Protein AF-A0A4R1HNK3-F1 (afdb_monomer_lite)

Sequence (245 aa):
MTAPAPESHGDPEAGTAPDVAGVVVGWRTWQIRDPDRALLRSPLQVSTEWHGGAPLAAACELRGHPAPDPDCTCGIYAARDPADVGGVGFGRVTLLGCVALWGTVVEGERGWRGGVGQPVVLFCGPALRPEIRAELTASYGVPVHVLPQPVALTVERPGIDRAAERVRSAAEEPGARLLDRAARAFVDAAGAPVREPVRAAPPARRRRRFTVGSAVLAVVGASVLLLPPVAAAPVVTTPQVVSPP

Secondary structure (DSSP, 8-state):
-PPPPP---PPP---------S-EEEEEEEEESSTTS--EE-SS-TT-EE-TTSPEEPB-TTT--BSS-TTSS-SEEEESSGGGG--S---SEEEEEEEEEEEEEEEETTEEEEEEEEEEEEEE-TTS-HHHHHHHHHHH-S-EEEPSS-HHHHHT-TT-HHHHHHHHHHHHSS-HHHHHHHHHHHHHHHHS-------PPPP------------------------PPPPPPPP-PPPPP----

Foldseek 3Di:
DDDDDDDDDDDPPPPPPDPPQAWAKAKEKWDDPPLVALWTDHLVRRPDIDWAPDKDFWADPPPGDQPPDPPDPTADWGFHALLVNDDRDPDPWMKMFMKIAGDDWDDDDGGIGHRIIATAEIETEPPRDPVSQVNNCVTRVHYYHYAPHGSVLLRPAPPLRVLRNQLSVQSSDPDNVSNVVSVVVSSVVSPDPRPDPPPPDPPPPPPPPDPDDDDDDDDDDDDDDDDDDDDDDDDDDDDDDDDDD

Organism: Pseudonocardia endophytica (NCBI:txid401976)

pLDDT: mean 76.63, std 21.75, range [30.55, 97.81]

Radius of gyration: 29.67 Å; chains: 1; bounding box: 72×68×105 Å

Structure (mmCIF, N/CA/C/O backbone):
data_AF-A0A4R1HNK3-F1
#
_entry.id   AF-A0A4R1HNK3-F1
#
loop_
_atom_site.group_PDB
_atom_site.id
_atom_site.type_symbol
_atom_site.label_atom_id
_atom_site.label_alt_id
_atom_site.label_comp_id
_atom_site.label_asym_id
_atom_site.label_entity_id
_atom_site.label_seq_id
_atom_site.pdbx_PDB_ins_code
_atom_site.Cartn_x
_atom_site.Cartn_y
_atom_site.Cartn_z
_atom_site.occupancy
_atom_site.B_iso_or_equiv
_atom_site.auth_seq_id
_atom_site.auth_comp_id
_atom_site.auth_asym_id
_atom_site.auth_atom_id
_atom_site.pdbx_PDB_model_num
ATOM 1 N N . MET A 1 1 ? 52.490 -13.458 -44.773 1.00 44.12 1 MET A N 1
ATOM 2 C CA . MET A 1 1 ? 51.934 -12.250 -44.128 1.00 44.12 1 MET A CA 1
ATOM 3 C C . MET A 1 1 ? 50.682 -12.686 -43.393 1.00 44.12 1 MET A C 1
ATOM 5 O O . MET A 1 1 ? 49.682 -12.964 -44.038 1.00 44.12 1 MET A O 1
ATOM 9 N N . THR A 1 2 ? 50.792 -12.881 -42.082 1.00 41.94 2 THR A N 1
ATOM 10 C CA . THR A 1 2 ? 49.726 -13.411 -41.218 1.00 41.94 2 THR A CA 1
ATOM 11 C C . THR A 1 2 ? 49.063 -12.232 -40.516 1.00 41.94 2 THR A C 1
ATOM 13 O O . THR A 1 2 ? 49.762 -11.445 -39.881 1.00 41.94 2 THR A O 1
ATOM 16 N N . ALA A 1 3 ? 47.750 -12.071 -40.671 1.00 40.78 3 ALA A N 1
ATOM 17 C CA . ALA A 1 3 ? 46.980 -11.059 -39.952 1.00 40.78 3 ALA A CA 1
ATOM 18 C C . ALA A 1 3 ? 46.813 -11.472 -38.475 1.00 40.78 3 ALA A C 1
ATOM 20 O O . ALA A 1 3 ? 46.551 -12.652 -38.226 1.00 40.78 3 ALA A O 1
ATOM 21 N N . PRO A 1 4 ? 46.953 -10.559 -37.496 1.00 44.25 4 PRO A N 1
ATOM 22 C CA . PRO A 1 4 ? 46.616 -10.859 -36.111 1.00 44.25 4 PRO A CA 1
ATOM 23 C C . PRO A 1 4 ? 45.093 -10.813 -35.899 1.00 44.25 4 PRO A C 1
ATOM 25 O O . PRO A 1 4 ? 44.390 -9.999 -36.501 1.00 44.25 4 PRO A O 1
ATOM 28 N N . ALA A 1 5 ? 44.595 -11.719 -35.057 1.00 45.12 5 ALA A N 1
ATOM 29 C CA . ALA A 1 5 ? 43.203 -11.783 -34.619 1.00 45.12 5 ALA A CA 1
ATOM 30 C C . ALA A 1 5 ? 42.852 -10.595 -33.696 1.00 45.12 5 ALA A C 1
ATOM 32 O O . ALA A 1 5 ? 43.739 -10.104 -32.995 1.00 45.12 5 ALA A O 1
ATOM 33 N N . PRO A 1 6 ? 41.587 -10.135 -33.660 1.00 45.41 6 PRO A N 1
ATOM 34 C CA . PRO A 1 6 ? 41.176 -9.072 -32.753 1.00 45.41 6 PRO A CA 1
ATOM 35 C C . PRO A 1 6 ? 41.098 -9.587 -31.311 1.00 45.41 6 PRO A C 1
ATOM 37 O O . PRO A 1 6 ? 40.422 -10.572 -31.015 1.00 45.41 6 PRO A O 1
ATOM 40 N N . GLU A 1 7 ? 41.796 -8.891 -30.420 1.00 40.94 7 GLU A N 1
ATOM 41 C CA . GLU A 1 7 ? 41.756 -9.088 -28.975 1.00 40.94 7 GLU A CA 1
ATOM 42 C C . GLU A 1 7 ? 40.379 -8.672 -28.439 1.00 40.94 7 GLU A C 1
ATOM 44 O O . GLU A 1 7 ? 40.001 -7.497 -28.464 1.00 40.94 7 GLU A O 1
ATOM 49 N N . SER A 1 8 ? 39.616 -9.655 -27.959 1.00 42.22 8 SER A N 1
ATOM 50 C CA . SER A 1 8 ? 38.361 -9.442 -27.245 1.00 42.22 8 SER A CA 1
ATOM 51 C C . SER A 1 8 ? 38.640 -8.698 -25.939 1.00 42.22 8 SER A C 1
ATOM 53 O O . SER A 1 8 ? 39.139 -9.283 -24.975 1.00 42.22 8 SER A O 1
ATOM 55 N N . HIS A 1 9 ? 38.322 -7.408 -25.914 1.00 42.19 9 HIS A N 1
ATOM 56 C CA . HIS A 1 9 ? 38.234 -6.640 -24.681 1.00 42.19 9 HIS A CA 1
ATOM 57 C C . HIS A 1 9 ? 37.029 -7.166 -23.900 1.00 42.19 9 HIS A C 1
ATOM 59 O O . HIS A 1 9 ? 35.897 -7.070 -24.367 1.00 42.19 9 HIS A O 1
ATOM 65 N N . GLY A 1 10 ? 37.296 -7.797 -22.757 1.00 36.44 10 GLY A N 1
ATOM 66 C CA . GLY A 1 10 ? 36.258 -8.229 -21.833 1.00 36.44 10 GLY A CA 1
ATOM 67 C C . GLY A 1 10 ? 35.510 -7.015 -21.300 1.00 36.44 10 GLY A C 1
ATOM 68 O O . GLY A 1 10 ? 36.125 -6.117 -20.723 1.00 36.44 10 GLY A O 1
ATOM 69 N N . ASP A 1 11 ? 34.196 -6.997 -21.502 1.00 43.22 11 ASP A N 1
ATOM 70 C CA . ASP A 1 11 ? 33.318 -6.092 -20.775 1.00 43.22 11 ASP A CA 1
ATOM 71 C C . ASP A 1 11 ? 33.442 -6.388 -19.269 1.00 43.22 11 ASP A C 1
ATOM 73 O O . ASP A 1 11 ? 33.413 -7.559 -18.870 1.00 43.22 11 ASP A O 1
ATOM 77 N N . PRO A 1 12 ? 33.607 -5.363 -18.413 1.00 44.50 12 PRO A N 1
ATOM 78 C CA . PRO A 1 12 ? 33.578 -5.555 -16.973 1.00 44.50 12 PRO A CA 1
ATOM 79 C C . PRO A 1 12 ? 32.194 -6.071 -16.581 1.00 44.50 12 PRO A C 1
ATOM 81 O O . PRO A 1 12 ? 31.190 -5.492 -16.994 1.00 44.50 12 PRO A O 1
ATOM 84 N N . GLU A 1 13 ? 32.161 -7.159 -15.803 1.00 43.34 13 GLU A N 1
ATOM 85 C CA . GLU A 1 13 ? 30.957 -7.771 -15.237 1.00 43.34 13 GLU A CA 1
ATOM 86 C C . GLU A 1 13 ? 29.977 -6.694 -14.761 1.00 43.34 13 GLU A C 1
ATOM 88 O O . GLU A 1 13 ? 30.120 -6.117 -13.679 1.00 43.34 13 GLU A O 1
ATOM 93 N N . ALA A 1 14 ? 28.957 -6.432 -15.581 1.00 43.72 14 ALA A N 1
ATOM 94 C CA . ALA A 1 14 ? 27.747 -5.782 -15.133 1.00 43.72 14 ALA A CA 1
ATOM 95 C C . ALA A 1 14 ? 27.204 -6.684 -14.031 1.00 43.72 14 ALA A C 1
ATOM 97 O O . ALA A 1 14 ? 26.748 -7.796 -14.311 1.00 43.72 14 ALA A O 1
ATOM 98 N N . GLY A 1 15 ? 27.353 -6.234 -12.782 1.00 36.44 15 GLY A N 1
ATOM 99 C CA . GLY A 1 15 ? 26.860 -6.923 -11.602 1.00 36.44 15 GLY A CA 1
ATOM 100 C C . GLY A 1 15 ? 25.418 -7.314 -11.862 1.00 36.44 15 GLY A C 1
ATOM 101 O O . GLY A 1 15 ? 24.525 -6.469 -11.844 1.00 36.44 15 GLY A O 1
ATOM 102 N N . THR A 1 16 ? 25.220 -8.585 -12.201 1.00 42.38 16 THR A N 1
ATOM 103 C CA . THR A 1 16 ? 23.910 -9.122 -12.523 1.00 42.38 16 THR A CA 1
ATOM 104 C C . THR A 1 16 ? 23.196 -9.189 -11.191 1.00 42.38 16 THR A C 1
ATOM 106 O O . THR A 1 16 ? 23.387 -10.122 -10.411 1.00 42.38 16 THR A O 1
ATOM 109 N N . ALA A 1 17 ? 22.453 -8.124 -10.887 1.00 47.38 17 ALA A N 1
ATOM 110 C CA . ALA A 1 17 ? 21.471 -8.142 -9.826 1.00 47.38 17 ALA A CA 1
ATOM 111 C C . ALA A 1 17 ? 20.617 -9.397 -10.058 1.00 47.38 17 ALA A C 1
ATOM 113 O O . ALA A 1 17 ? 20.196 -9.623 -11.195 1.00 47.38 17 ALA A O 1
ATOM 114 N N . PRO A 1 18 ? 20.446 -10.268 -9.052 1.00 42.72 18 PRO A N 1
ATOM 115 C CA . PRO A 1 18 ? 19.767 -11.531 -9.265 1.00 42.72 18 PRO A CA 1
ATOM 116 C C . PRO A 1 18 ? 18.363 -11.260 -9.807 1.00 42.72 18 PRO A C 1
ATOM 118 O O . PRO A 1 18 ? 17.568 -10.578 -9.160 1.00 42.72 18 PRO A O 1
ATOM 121 N N . ASP A 1 19 ? 18.080 -11.814 -10.987 1.00 48.03 19 ASP A N 1
ATOM 122 C CA . ASP A 1 19 ? 16.745 -11.907 -11.576 1.00 48.03 19 ASP A CA 1
ATOM 123 C C . ASP A 1 19 ? 15.914 -12.853 -10.697 1.00 48.03 19 ASP A C 1
ATOM 125 O O . ASP A 1 19 ? 15.692 -14.030 -10.992 1.00 48.03 19 ASP A O 1
ATOM 129 N N . VAL A 1 20 ? 15.485 -12.368 -9.533 1.00 45.72 20 VAL A N 1
ATOM 130 C CA . VAL A 1 20 ? 14.428 -13.032 -8.786 1.00 45.72 20 VAL A CA 1
ATOM 131 C C . VAL A 1 20 ? 13.139 -12.772 -9.551 1.00 45.72 20 VAL A C 1
ATOM 133 O O . VAL A 1 20 ? 12.514 -11.725 -9.421 1.00 45.72 20 VAL A O 1
ATOM 136 N N . ALA A 1 21 ? 12.719 -13.754 -10.352 1.00 54.72 21 ALA A N 1
ATOM 137 C CA . ALA A 1 21 ? 11.386 -13.830 -10.956 1.00 54.72 21 ALA A CA 1
ATOM 138 C C . ALA A 1 21 ? 10.289 -14.053 -9.884 1.00 54.72 21 ALA A C 1
ATOM 140 O O . ALA A 1 21 ? 9.398 -14.886 -10.037 1.00 54.72 21 ALA A O 1
ATOM 141 N N . GLY A 1 22 ? 10.401 -13.357 -8.753 1.00 72.19 22 GLY A N 1
ATOM 142 C CA . GLY A 1 22 ? 9.531 -13.431 -7.595 1.00 72.19 22 GLY A CA 1
ATOM 143 C C . GLY A 1 22 ? 8.829 -12.099 -7.384 1.00 72.19 22 GLY A C 1
ATOM 144 O O . GLY A 1 22 ? 9.393 -11.029 -7.599 1.00 72.19 22 GLY A O 1
ATOM 145 N N . VAL A 1 23 ? 7.572 -12.176 -6.963 1.00 90.56 23 VAL A N 1
ATOM 146 C CA . VAL A 1 23 ? 6.836 -11.006 -6.493 1.00 90.56 23 VAL A CA 1
ATOM 147 C C . VAL A 1 23 ? 7.520 -10.478 -5.233 1.00 90.56 23 VAL A C 1
ATOM 149 O O . VAL A 1 23 ? 7.755 -11.235 -4.295 1.00 90.56 23 VAL A O 1
ATOM 152 N N . VAL A 1 24 ? 7.805 -9.178 -5.196 1.00 95.38 24 VAL A N 1
ATOM 153 C CA . VAL A 1 24 ? 8.293 -8.487 -3.997 1.00 95.38 24 VAL A CA 1
ATOM 154 C C . VAL A 1 24 ? 7.145 -7.700 -3.388 1.00 95.38 24 VAL A C 1
ATOM 156 O O . VAL A 1 24 ? 6.479 -6.941 -4.090 1.00 95.38 24 VAL A O 1
ATOM 159 N N . VAL A 1 25 ? 6.910 -7.844 -2.085 1.00 96.75 25 VAL A N 1
ATOM 160 C CA . VAL A 1 25 ? 5.847 -7.104 -1.396 1.00 96.75 25 VAL A CA 1
ATOM 161 C C . VAL A 1 25 ? 6.435 -6.032 -0.489 1.00 96.75 25 VAL A C 1
ATOM 163 O O . VAL A 1 25 ? 7.301 -6.295 0.348 1.00 96.75 25 VAL A O 1
ATOM 166 N N . GLY A 1 26 ? 5.901 -4.818 -0.615 1.00 96.81 26 GLY A N 1
ATOM 167 C CA . GLY A 1 26 ? 6.235 -3.698 0.260 1.00 96.81 26 GLY A CA 1
ATOM 168 C C . GLY A 1 26 ? 5.026 -2.832 0.599 1.00 96.81 26 GLY A C 1
ATOM 169 O O . GLY A 1 26 ? 3.922 -3.026 0.090 1.00 96.81 26 GLY A O 1
ATOM 170 N N . TRP A 1 27 ? 5.243 -1.861 1.476 1.00 97.44 27 TRP A N 1
ATOM 171 C CA . TRP A 1 27 ? 4.252 -0.906 1.954 1.00 97.44 27 TRP A CA 1
ATOM 172 C C . TRP A 1 27 ? 4.118 0.295 1.029 1.00 97.44 27 TRP A C 1
ATOM 174 O O . TRP A 1 27 ? 5.095 0.825 0.513 1.00 97.44 27 TRP A O 1
ATOM 184 N N . ARG A 1 28 ? 2.896 0.775 0.836 1.00 95.19 28 ARG A N 1
ATOM 185 C CA . ARG A 1 28 ? 2.610 1.938 -0.000 1.00 95.19 28 ARG A CA 1
ATOM 186 C C . ARG A 1 28 ? 1.433 2.719 0.560 1.00 95.19 28 ARG A C 1
ATOM 188 O O . ARG A 1 28 ? 0.570 2.172 1.245 1.00 95.19 28 ARG A O 1
ATOM 195 N N . THR A 1 29 ? 1.393 4.005 0.235 1.00 93.81 29 THR A N 1
ATOM 196 C CA . THR A 1 29 ? 0.217 4.845 0.439 1.00 93.81 29 THR A CA 1
ATOM 197 C C . THR A 1 29 ? -0.435 5.237 -0.882 1.00 93.81 29 THR A C 1
ATOM 199 O O . THR A 1 29 ? 0.216 5.378 -1.920 1.00 93.81 29 THR A O 1
ATOM 202 N N . TRP A 1 30 ? -1.749 5.435 -0.824 1.00 93.38 30 TRP A N 1
ATOM 203 C CA . TRP A 1 30 ? -2.567 5.955 -1.917 1.00 93.38 30 TRP A CA 1
ATOM 204 C C . TRP A 1 30 ? -3.461 7.081 -1.408 1.00 93.38 30 TRP A C 1
ATOM 206 O O . TRP A 1 30 ? -3.790 7.146 -0.222 1.00 93.38 30 TRP A O 1
ATOM 216 N N . GLN A 1 31 ? -3.888 7.955 -2.312 1.00 89.31 31 GLN A N 1
ATOM 217 C CA . GLN A 1 31 ? -4.889 8.982 -2.031 1.00 89.31 31 GLN A CA 1
ATOM 218 C C . GLN A 1 31 ? -6.200 8.678 -2.752 1.00 89.31 31 GLN A C 1
ATOM 220 O O . GLN A 1 31 ? -6.188 8.191 -3.882 1.00 89.31 31 GLN A O 1
ATOM 225 N N . ILE A 1 32 ? -7.312 9.071 -2.130 1.00 85.56 32 ILE A N 1
ATOM 226 C CA . ILE A 1 32 ? -8.606 9.250 -2.793 1.00 85.56 32 ILE A CA 1
ATOM 227 C C . ILE A 1 32 ? -8.896 10.751 -2.804 1.00 85.56 32 ILE A C 1
ATOM 229 O O . ILE A 1 32 ? -9.025 11.379 -1.751 1.00 85.56 32 ILE A O 1
ATOM 233 N N . ARG A 1 33 ? -8.930 11.349 -4.000 1.00 74.62 33 ARG A N 1
ATOM 234 C CA . ARG A 1 33 ? -9.193 12.791 -4.168 1.00 74.62 33 ARG A CA 1
ATOM 235 C C . ARG A 1 33 ? -10.673 13.109 -4.296 1.00 74.62 33 ARG A C 1
ATOM 237 O O . ARG A 1 33 ? -11.116 14.109 -3.742 1.00 74.62 33 ARG A O 1
ATOM 244 N N . ASP A 1 34 ? -11.401 12.264 -5.017 1.00 77.19 34 ASP A N 1
ATOM 245 C CA . ASP A 1 34 ? -12.851 12.335 -5.120 1.00 77.19 34 ASP A CA 1
ATOM 246 C C . ASP A 1 34 ? -13.445 11.426 -4.034 1.00 77.19 34 ASP A C 1
ATOM 248 O O . ASP A 1 34 ? -13.366 10.206 -4.165 1.00 77.19 34 ASP A O 1
ATOM 252 N N . PRO A 1 35 ? -13.981 11.980 -2.932 1.00 65.31 35 PRO A N 1
ATOM 253 C CA . PRO A 1 35 ? -14.513 11.180 -1.834 1.00 65.31 35 PRO A CA 1
ATOM 254 C C . PRO A 1 35 ? -15.758 10.372 -2.225 1.00 65.31 35 PRO A C 1
ATOM 256 O O . PRO A 1 35 ? -16.191 9.537 -1.430 1.00 65.31 35 PRO A O 1
ATOM 259 N N . ASP A 1 36 ? -16.335 10.615 -3.405 1.00 72.44 36 ASP A N 1
ATOM 260 C CA . ASP A 1 36 ? -17.477 9.887 -3.956 1.00 72.44 36 ASP A CA 1
ATOM 261 C C . ASP A 1 36 ? -17.059 8.785 -4.944 1.00 72.44 36 ASP A C 1
ATOM 263 O O . ASP A 1 36 ? -17.924 8.103 -5.489 1.00 72.44 36 ASP A O 1
ATOM 267 N N . ARG A 1 37 ? -15.750 8.576 -5.165 1.00 80.69 37 ARG A N 1
ATOM 268 C CA . ARG A 1 37 ? -15.227 7.503 -6.025 1.00 80.69 37 ARG A CA 1
ATOM 269 C C . ARG A 1 37 ? -14.143 6.696 -5.329 1.00 80.69 37 ARG A C 1
ATOM 271 O O . ARG A 1 37 ? -13.145 7.242 -4.856 1.00 80.69 37 ARG A O 1
ATOM 278 N N . ALA A 1 38 ? -14.267 5.375 -5.364 1.00 86.38 38 ALA A N 1
ATOM 279 C CA . ALA A 1 38 ? -13.246 4.461 -4.862 1.00 86.38 38 ALA A CA 1
ATOM 280 C C . ALA A 1 38 ? -12.075 4.298 -5.851 1.00 86.38 38 ALA A C 1
ATOM 282 O O . ALA A 1 38 ? -11.811 3.201 -6.333 1.00 86.38 38 ALA A O 1
ATOM 283 N N . LEU A 1 39 ? -11.363 5.389 -6.161 1.00 90.62 39 LEU A N 1
ATOM 284 C CA . LEU A 1 39 ? -10.228 5.378 -7.087 1.00 90.62 39 LEU A CA 1
ATOM 285 C C . LEU A 1 39 ? -8.927 5.789 -6.392 1.00 90.62 39 LEU A C 1
ATOM 287 O O . LEU A 1 39 ? -8.754 6.938 -5.977 1.00 90.62 39 L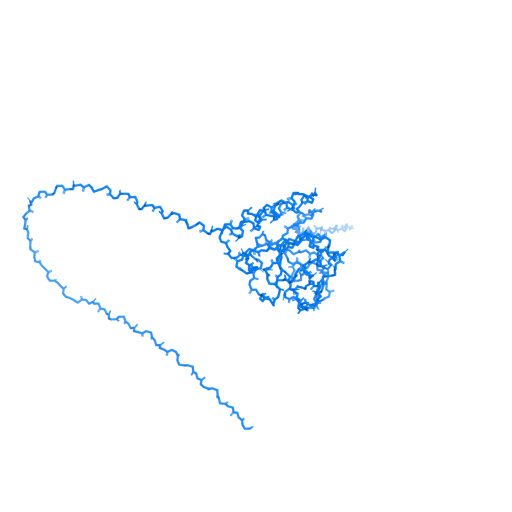EU A O 1
ATOM 291 N N . LEU A 1 40 ? -7.998 4.841 -6.310 1.00 91.94 40 LEU A N 1
ATOM 292 C CA . LEU A 1 40 ? -6.665 5.033 -5.762 1.00 91.94 40 LEU A CA 1
ATOM 293 C C . LEU A 1 40 ? -5.784 5.824 -6.734 1.00 91.94 40 LEU A C 1
ATOM 295 O O . LEU A 1 40 ? -5.698 5.527 -7.928 1.00 91.94 40 LEU A O 1
ATOM 299 N N . ARG A 1 41 ? -5.071 6.812 -6.194 1.00 89.19 41 ARG A N 1
ATOM 300 C CA . ARG A 1 41 ? -4.065 7.599 -6.914 1.00 89.19 41 ARG A CA 1
ATOM 301 C C . ARG A 1 41 ? -2.732 7.588 -6.191 1.00 89.19 41 ARG A C 1
ATOM 303 O O . ARG A 1 41 ? -2.678 7.517 -4.959 1.00 89.19 41 ARG A O 1
ATOM 310 N N . SER A 1 42 ? -1.658 7.710 -6.963 1.00 84.81 42 SER A N 1
ATOM 311 C CA . SER A 1 42 ? -0.320 7.913 -6.413 1.00 84.81 42 SER A CA 1
ATOM 312 C C . SER A 1 42 ? -0.244 9.270 -5.685 1.00 84.81 42 SER A C 1
ATOM 314 O O . SER A 1 42 ? -0.633 10.286 -6.262 1.00 84.81 42 SER A O 1
ATOM 316 N N . PRO A 1 43 ? 0.282 9.333 -4.445 1.00 76.94 43 PRO A N 1
ATOM 317 C CA . PRO A 1 43 ? 0.386 10.595 -3.702 1.00 76.94 43 PRO A CA 1
ATOM 318 C C . PRO A 1 43 ? 1.278 11.644 -4.381 1.00 76.94 43 PRO A C 1
ATOM 320 O O . PRO A 1 43 ? 0.985 12.836 -4.322 1.00 76.94 43 PRO A O 1
ATOM 323 N N . LEU A 1 44 ? 2.354 11.190 -5.037 1.00 72.12 44 LEU A N 1
ATOM 324 C CA . LEU A 1 44 ? 3.371 12.040 -5.670 1.00 72.12 44 LEU A CA 1
ATOM 325 C C . LEU A 1 44 ? 3.209 12.172 -7.192 1.00 72.12 44 LEU A C 1
ATOM 327 O O . LEU A 1 44 ? 3.637 13.166 -7.766 1.00 72.12 44 LEU A O 1
ATOM 331 N N . GLN A 1 45 ? 2.574 11.194 -7.841 1.00 67.06 45 GLN A N 1
ATOM 332 C CA . GLN A 1 45 ? 2.282 11.197 -9.280 1.00 67.06 45 GLN A CA 1
ATOM 333 C C . GLN A 1 45 ? 0.772 11.347 -9.466 1.00 67.06 45 GLN A C 1
ATOM 335 O O . GLN A 1 45 ? 0.044 10.378 -9.656 1.00 67.06 45 GLN A O 1
ATOM 340 N N . VAL A 1 46 ? 0.277 12.571 -9.296 1.00 60.94 46 VAL A N 1
ATOM 341 C CA . VAL A 1 46 ? -1.163 12.854 -9.143 1.00 60.94 46 VAL A CA 1
ATOM 342 C C . VAL A 1 46 ? -2.016 12.471 -10.366 1.00 60.94 46 VAL A C 1
ATOM 344 O O . VAL A 1 46 ? -3.228 12.285 -10.227 1.00 60.94 46 VAL A O 1
ATOM 347 N N . SER A 1 47 ? -1.386 12.327 -11.535 1.00 64.75 47 SER A N 1
ATOM 348 C CA . SER A 1 47 ? -1.948 11.836 -12.801 1.00 64.75 47 SER A CA 1
ATOM 349 C C . SER A 1 47 ? -2.127 10.319 -12.851 1.00 64.75 47 SER A C 1
ATOM 351 O O . SER A 1 47 ? -2.937 9.838 -13.638 1.00 64.75 47 SER A O 1
ATOM 353 N N . THR A 1 48 ? -1.412 9.553 -12.023 1.00 82.19 48 THR A N 1
ATOM 354 C CA . THR A 1 48 ? -1.440 8.089 -12.078 1.00 82.19 48 THR A CA 1
ATOM 355 C C . THR A 1 48 ? -2.615 7.525 -11.282 1.00 82.19 48 THR A C 1
ATOM 357 O O . THR A 1 48 ? -2.616 7.508 -10.043 1.00 82.19 48 THR A O 1
ATOM 360 N N . GLU A 1 49 ? -3.609 7.033 -12.014 1.00 89.25 49 GLU A N 1
ATOM 361 C CA . GLU A 1 49 ? -4.773 6.318 -11.496 1.00 89.25 49 GLU A CA 1
ATOM 362 C C . GLU A 1 49 ? -4.514 4.812 -11.467 1.00 89.25 49 GLU A C 1
ATOM 364 O O . GLU A 1 49 ? -3.965 4.235 -12.402 1.00 89.25 49 GLU A O 1
ATOM 369 N N . TRP A 1 50 ? -4.923 4.166 -10.380 1.00 92.38 50 TRP A N 1
ATOM 370 C CA . TRP A 1 50 ? -4.887 2.716 -10.255 1.00 92.38 50 TRP A CA 1
ATOM 371 C C . TRP A 1 50 ? -6.300 2.202 -10.470 1.00 92.38 50 TRP A C 1
ATOM 373 O O . TRP A 1 50 ? -7.131 2.347 -9.579 1.00 92.38 50 TRP A O 1
ATOM 383 N N . HIS A 1 51 ? -6.605 1.616 -11.620 1.00 89.38 51 HIS A N 1
ATOM 384 C CA . HIS A 1 51 ? -7.927 1.032 -11.835 1.00 89.38 51 HIS A CA 1
ATOM 385 C C . HIS A 1 51 ? -8.076 -0.293 -11.077 1.00 89.38 51 HIS A C 1
ATOM 387 O O . HIS A 1 51 ? -7.121 -1.054 -10.925 1.00 89.38 51 HIS A O 1
ATOM 393 N N . GLY A 1 52 ? -9.281 -0.554 -10.573 1.00 87.38 52 GLY A N 1
ATOM 394 C CA . GLY A 1 52 ? -9.605 -1.814 -9.913 1.00 87.38 52 GLY A CA 1
ATOM 395 C C . GLY A 1 52 ? -9.514 -3.010 -10.868 1.00 87.38 52 GLY A C 1
ATOM 396 O O . GLY A 1 52 ? -9.785 -2.881 -12.060 1.00 87.38 52 GLY A O 1
ATOM 397 N N . GLY A 1 53 ? -9.126 -4.174 -10.344 1.00 78.19 53 GLY A N 1
ATOM 398 C CA . GLY A 1 53 ? -9.109 -5.438 -11.089 1.00 78.19 53 GLY A CA 1
ATOM 399 C C . GLY A 1 53 ? -7.939 -5.637 -12.059 1.00 78.19 53 GLY A C 1
ATOM 400 O O . GLY A 1 53 ? -7.868 -6.693 -12.684 1.00 78.19 53 GLY A O 1
ATOM 401 N N . ALA A 1 54 ? -7.011 -4.681 -12.172 1.00 86.19 54 ALA A N 1
ATOM 402 C CA . ALA A 1 54 ? -5.829 -4.808 -13.022 1.00 86.19 54 ALA A CA 1
ATOM 403 C C . ALA A 1 54 ? -4.547 -4.336 -12.309 1.00 86.19 54 ALA A C 1
ATOM 405 O O . ALA A 1 54 ? -4.584 -3.359 -11.555 1.00 86.19 54 ALA A O 1
ATOM 406 N N . PRO A 1 55 ? -3.398 -4.987 -12.562 1.00 93.81 55 PRO A N 1
ATOM 407 C CA . PRO A 1 55 ? -2.099 -4.443 -12.195 1.00 93.81 55 PRO A CA 1
ATOM 408 C C . PRO A 1 55 ? -1.826 -3.109 -12.891 1.00 93.81 55 PRO A C 1
ATOM 410 O O . PRO A 1 55 ? -2.160 -2.927 -14.062 1.00 93.81 55 PRO A O 1
ATOM 413 N N . LEU A 1 56 ? -1.144 -2.201 -12.198 1.00 94.94 56 LEU A N 1
ATOM 414 C CA . LEU A 1 56 ? -0.608 -0.987 -12.799 1.00 94.94 56 LEU A CA 1
ATOM 415 C C . LEU A 1 56 ? 0.786 -1.271 -13.366 1.00 94.94 56 LEU A C 1
ATOM 417 O O . LEU A 1 56 ? 1.672 -1.693 -12.626 1.00 94.94 56 LEU A O 1
ATOM 421 N N . ALA A 1 57 ? 1.000 -0.971 -14.647 1.00 93.94 57 ALA A N 1
ATOM 422 C CA . ALA A 1 57 ? 2.338 -0.871 -15.223 1.00 93.94 57 ALA A CA 1
ATOM 423 C C . ALA A 1 57 ? 2.897 0.543 -15.000 1.00 93.94 57 ALA A C 1
ATOM 425 O O . ALA A 1 57 ? 2.217 1.540 -15.249 1.00 93.94 57 ALA A O 1
ATOM 426 N N . ALA A 1 58 ? 4.134 0.633 -14.525 1.00 92.50 58 ALA A N 1
ATOM 427 C CA . ALA A 1 58 ? 4.834 1.893 -14.364 1.00 92.50 58 ALA A CA 1
ATOM 428 C C . ALA A 1 58 ? 5.172 2.497 -15.733 1.00 92.50 58 ALA A C 1
ATOM 430 O O . ALA A 1 58 ? 5.580 1.797 -16.658 1.00 92.50 58 ALA A O 1
ATOM 431 N N . ALA A 1 59 ? 5.078 3.820 -15.832 1.00 89.00 59 ALA A N 1
ATOM 432 C CA . ALA A 1 59 ? 5.533 4.574 -16.991 1.00 89.00 59 ALA A CA 1
ATOM 433 C C . ALA A 1 59 ? 6.371 5.770 -16.530 1.00 89.00 59 ALA A C 1
ATOM 435 O O . ALA A 1 59 ? 6.076 6.398 -15.509 1.00 89.00 59 ALA A O 1
ATOM 436 N N . CYS A 1 60 ? 7.428 6.097 -17.274 1.00 89.56 60 CYS A N 1
ATOM 437 C CA . CYS A 1 60 ? 8.166 7.332 -17.047 1.00 89.56 60 CYS A CA 1
ATOM 438 C C . CYS A 1 60 ? 7.460 8.498 -17.749 1.00 89.56 60 CYS A C 1
ATOM 440 O O . CYS A 1 60 ? 7.647 8.710 -18.946 1.00 89.56 60 CYS A O 1
ATOM 442 N N . GLU A 1 61 ? 6.687 9.287 -17.001 1.00 82.69 61 GLU A N 1
ATOM 443 C CA . GLU A 1 61 ? 5.982 10.461 -17.544 1.00 82.69 61 GLU A CA 1
ATOM 444 C C . GLU A 1 61 ? 6.939 11.564 -18.038 1.00 82.69 61 GLU A C 1
ATOM 446 O O . GLU A 1 61 ? 6.583 12.345 -18.914 1.00 82.69 61 GLU A O 1
ATOM 451 N N . LEU A 1 62 ? 8.163 11.629 -17.499 1.00 84.00 62 LEU A N 1
ATOM 452 C CA . LEU A 1 62 ? 9.115 12.705 -17.805 1.00 84.00 62 LEU A CA 1
ATOM 453 C C . LEU A 1 62 ? 9.927 12.467 -19.081 1.00 84.00 62 LEU A C 1
ATOM 455 O O . LEU A 1 62 ? 10.309 13.423 -19.750 1.00 84.00 62 LEU A O 1
ATOM 459 N N . ARG A 1 63 ? 10.269 11.209 -19.373 1.00 84.38 63 ARG A N 1
ATOM 460 C CA . ARG A 1 63 ? 11.246 10.855 -20.417 1.00 84.38 63 ARG A CA 1
ATOM 461 C C . ARG A 1 63 ? 10.780 9.736 -21.356 1.00 84.38 63 ARG A C 1
ATOM 463 O O . ARG A 1 63 ? 11.467 9.470 -22.333 1.00 84.38 63 ARG A O 1
ATOM 470 N N . GLY A 1 64 ? 9.653 9.072 -21.078 1.00 84.88 64 GLY A N 1
ATOM 471 C CA . GLY A 1 64 ? 9.052 8.074 -21.975 1.00 84.88 64 GLY A CA 1
ATOM 472 C C . GLY A 1 64 ? 9.813 6.750 -22.125 1.00 84.88 64 GLY A C 1
ATOM 473 O O . GLY A 1 64 ? 9.455 5.945 -22.979 1.00 84.88 64 GLY A O 1
ATOM 474 N N . HIS A 1 65 ? 10.849 6.507 -21.322 1.00 88.12 65 HIS A N 1
ATOM 475 C CA . HIS A 1 65 ? 11.560 5.228 -21.298 1.00 88.12 65 HIS A CA 1
ATOM 476 C C . HIS A 1 65 ? 10.810 4.176 -20.455 1.00 88.12 65 HIS A C 1
ATOM 478 O O . HIS A 1 65 ? 9.938 4.539 -19.651 1.00 88.12 65 HIS A O 1
ATOM 484 N N . PRO A 1 66 ? 11.155 2.879 -20.595 1.00 89.19 66 PRO A N 1
ATOM 485 C CA . PRO A 1 66 ? 10.663 1.832 -19.705 1.00 89.19 66 PRO A CA 1
ATOM 486 C C . PRO A 1 66 ? 10.913 2.176 -18.231 1.00 89.19 66 PRO A C 1
ATOM 488 O O . PRO A 1 66 ? 11.910 2.817 -17.894 1.00 89.19 66 PRO A O 1
ATOM 491 N N . ALA A 1 67 ? 9.990 1.779 -17.355 1.00 92.06 67 ALA A N 1
ATOM 492 C CA . ALA A 1 67 ? 10.079 2.019 -15.920 1.00 92.06 67 ALA A CA 1
ATOM 493 C C . ALA A 1 67 ? 10.028 0.690 -15.142 1.00 92.06 67 ALA A C 1
ATOM 495 O O . ALA A 1 67 ? 9.233 -0.181 -15.498 1.00 92.06 67 ALA A O 1
ATOM 496 N N . PRO A 1 68 ? 10.797 0.551 -14.047 1.00 93.31 68 PRO A N 1
ATOM 497 C CA . PRO A 1 68 ? 11.820 1.472 -13.567 1.00 93.31 68 PRO A CA 1
ATOM 498 C C . PRO A 1 68 ? 13.066 1.452 -14.461 1.00 93.31 68 PRO 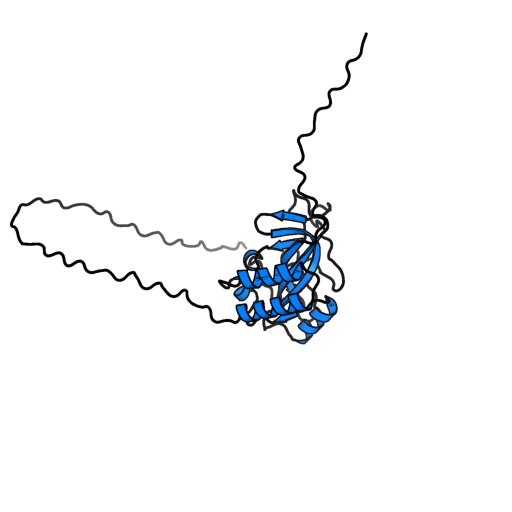A C 1
ATOM 500 O O . PRO A 1 68 ? 13.461 0.415 -14.982 1.00 93.31 68 PRO A O 1
ATOM 503 N N . ASP A 1 69 ? 13.703 2.610 -14.566 1.00 90.12 69 ASP A N 1
ATOM 504 C CA . ASP A 1 69 ? 15.058 2.754 -15.091 1.00 90.12 69 ASP A CA 1
ATOM 505 C C . ASP A 1 69 ? 15.995 3.037 -13.898 1.00 90.12 69 ASP A C 1
ATOM 507 O O . ASP A 1 69 ? 15.631 3.870 -13.052 1.00 90.12 69 ASP A O 1
ATOM 511 N N . PRO A 1 70 ? 17.148 2.347 -13.769 1.00 86.75 70 PRO A N 1
ATOM 512 C CA . PRO A 1 70 ? 18.079 2.544 -12.657 1.00 86.75 70 PRO A CA 1
ATOM 513 C C . PRO A 1 70 ? 18.543 3.998 -12.480 1.00 86.75 70 PRO A C 1
ATOM 515 O O . PRO A 1 70 ? 18.640 4.453 -11.337 1.00 86.75 70 PRO A O 1
ATOM 518 N N . ASP A 1 71 ? 18.718 4.736 -13.581 1.00 89.31 71 ASP A N 1
ATOM 519 C CA . ASP A 1 71 ? 19.231 6.113 -13.632 1.00 89.31 71 ASP A CA 1
ATOM 520 C C . ASP A 1 71 ? 18.116 7.177 -13.601 1.00 89.31 71 ASP A C 1
ATOM 522 O O . ASP A 1 71 ? 18.354 8.385 -13.721 1.00 89.31 71 ASP A O 1
ATOM 526 N N . CYS A 1 72 ? 16.865 6.750 -13.431 1.00 90.31 72 CYS A N 1
ATOM 527 C CA . CYS A 1 72 ? 15.700 7.616 -13.287 1.00 90.31 72 CYS A CA 1
ATOM 528 C C . CYS A 1 72 ? 15.019 7.378 -11.939 1.00 90.31 72 CYS A C 1
ATOM 530 O O . CYS A 1 72 ? 15.270 6.379 -11.283 1.00 90.31 72 CYS A O 1
ATOM 532 N N . THR A 1 73 ? 14.106 8.256 -11.518 1.00 90.31 73 THR A N 1
ATOM 533 C CA . THR A 1 73 ? 13.256 8.079 -10.322 1.00 90.31 73 THR A CA 1
ATOM 534 C C . THR A 1 73 ? 11.871 7.508 -10.645 1.00 90.31 73 THR A C 1
ATOM 536 O O . THR A 1 73 ? 10.987 7.488 -9.796 1.00 90.31 73 THR A O 1
ATOM 539 N N . CYS A 1 74 ? 11.648 7.047 -11.877 1.00 91.00 74 CYS A N 1
ATOM 540 C CA . CYS A 1 74 ? 10.389 6.416 -12.270 1.00 91.00 74 CYS A CA 1
ATOM 541 C C . CYS A 1 74 ? 10.215 5.018 -11.642 1.00 91.00 74 CYS A C 1
ATOM 543 O O . CYS A 1 74 ? 11.174 4.404 -11.171 1.00 91.00 74 CYS A O 1
ATOM 545 N N . GLY A 1 75 ? 8.980 4.513 -11.656 1.00 92.81 75 GLY A N 1
ATOM 546 C CA . GLY A 1 75 ? 8.621 3.211 -11.089 1.00 92.81 75 GLY A CA 1
ATOM 547 C C . GLY A 1 75 ? 7.579 3.304 -9.976 1.00 92.81 75 GLY A C 1
ATOM 548 O O . GLY A 1 75 ? 7.267 4.379 -9.457 1.00 92.81 75 GLY A O 1
ATOM 549 N N . ILE A 1 76 ? 7.036 2.150 -9.596 1.00 94.44 76 ILE A N 1
ATOM 550 C CA . ILE A 1 76 ? 6.106 2.023 -8.474 1.00 94.44 76 ILE A CA 1
ATOM 551 C C . ILE A 1 76 ? 6.909 1.776 -7.203 1.00 94.44 76 ILE A C 1
ATOM 553 O O . ILE A 1 76 ? 7.496 0.715 -7.026 1.00 94.44 76 ILE A O 1
ATOM 557 N N . TYR A 1 77 ? 6.901 2.752 -6.303 1.00 94.50 77 TYR A N 1
ATOM 558 C CA . TYR A 1 77 ? 7.577 2.653 -5.012 1.00 94.50 77 TYR A CA 1
ATOM 559 C C . TYR A 1 77 ? 6.786 1.821 -3.998 1.00 94.50 77 TYR A C 1
ATOM 561 O O . TYR A 1 77 ? 5.573 2.022 -3.841 1.00 94.50 77 TYR A O 1
ATOM 569 N N . ALA A 1 78 ? 7.503 0.972 -3.266 1.00 95.56 78 ALA A N 1
ATOM 570 C CA . ALA A 1 78 ? 7.032 0.304 -2.060 1.00 95.56 78 ALA A CA 1
ATOM 571 C C . ALA A 1 78 ? 8.136 0.314 -0.990 1.00 95.56 78 ALA A C 1
ATOM 573 O O . ALA A 1 78 ? 9.286 0.007 -1.288 1.00 95.56 78 ALA A O 1
ATOM 574 N N . ALA A 1 79 ? 7.801 0.676 0.242 1.00 95.81 79 ALA A N 1
ATOM 575 C CA . ALA A 1 79 ? 8.709 0.724 1.381 1.00 95.81 79 ALA A CA 1
ATOM 576 C C . ALA A 1 79 ? 8.824 -0.640 2.084 1.00 95.81 79 ALA A C 1
ATOM 578 O O . ALA A 1 79 ? 7.910 -1.463 2.016 1.00 95.81 79 ALA A O 1
ATOM 579 N N . ARG A 1 80 ? 9.927 -0.880 2.799 1.00 94.94 80 ARG A N 1
ATOM 580 C CA . ARG A 1 80 ? 10.067 -2.058 3.679 1.00 94.94 80 ARG A CA 1
ATOM 581 C C . ARG A 1 80 ? 9.196 -1.950 4.919 1.00 94.94 80 ARG A C 1
ATOM 583 O O . ARG A 1 80 ? 8.521 -2.911 5.274 1.00 94.94 80 ARG A O 1
ATOM 590 N N . ASP A 1 81 ? 9.204 -0.775 5.532 1.00 93.31 81 ASP A N 1
ATOM 591 C CA . ASP A 1 81 ? 8.465 -0.467 6.747 1.00 93.31 81 ASP A CA 1
ATOM 592 C C . ASP A 1 81 ? 7.377 0.578 6.444 1.00 93.31 81 ASP A C 1
ATOM 594 O O . ASP A 1 81 ? 7.617 1.505 5.659 1.00 93.31 81 ASP A O 1
ATOM 598 N N . PRO A 1 82 ? 6.168 0.473 7.025 1.00 92.94 82 PRO A N 1
ATOM 599 C CA . PRO A 1 82 ? 5.147 1.501 6.869 1.00 92.94 82 PRO A CA 1
ATOM 600 C C . PRO A 1 82 ? 5.592 2.888 7.357 1.00 92.94 82 PRO A C 1
ATOM 602 O O . PRO A 1 82 ? 5.073 3.872 6.842 1.00 92.94 82 PRO A O 1
ATOM 605 N N . ALA A 1 83 ? 6.541 3.008 8.289 1.00 89.56 83 ALA A N 1
ATOM 606 C CA . ALA A 1 83 ? 7.108 4.291 8.713 1.00 89.56 83 ALA A CA 1
ATOM 607 C C . ALA A 1 83 ? 7.883 4.997 7.582 1.00 89.56 83 ALA A C 1
ATOM 609 O O . ALA A 1 83 ? 7.922 6.227 7.522 1.00 89.56 83 ALA A O 1
ATOM 610 N N . ASP A 1 84 ? 8.435 4.229 6.638 1.00 89.56 84 ASP A N 1
ATOM 611 C CA . ASP A 1 84 ? 9.230 4.738 5.517 1.00 89.56 84 ASP A CA 1
ATOM 612 C C . ASP A 1 84 ? 8.388 5.163 4.307 1.00 89.56 84 ASP A C 1
ATOM 614 O O . ASP A 1 84 ? 8.924 5.720 3.346 1.00 89.56 84 ASP A O 1
ATOM 618 N N . VAL A 1 85 ? 7.064 4.965 4.336 1.00 86.38 85 VAL A N 1
ATOM 619 C CA . VAL A 1 85 ? 6.183 5.424 3.244 1.00 86.38 85 VAL A CA 1
ATOM 620 C C . VAL A 1 85 ? 6.127 6.956 3.138 1.00 86.38 85 VAL A C 1
ATOM 622 O O . VAL A 1 85 ? 5.727 7.461 2.092 1.00 86.38 85 VAL A O 1
ATOM 625 N N . GLY A 1 86 ? 6.584 7.675 4.178 1.00 63.00 86 GLY A N 1
ATOM 626 C CA . GLY A 1 86 ? 6.939 9.098 4.157 1.00 63.00 86 GLY A CA 1
ATOM 627 C C . GLY A 1 86 ? 5.778 10.101 4.059 1.00 63.00 86 GLY A C 1
ATOM 628 O O . GLY A 1 86 ? 4.852 9.960 3.267 1.00 63.00 86 GLY A O 1
ATOM 629 N N . GLY A 1 87 ? 5.862 11.171 4.862 1.00 52.03 87 GLY A N 1
ATOM 630 C CA . GLY A 1 87 ? 4.835 12.197 5.115 1.00 52.03 87 GLY A CA 1
ATOM 631 C C . GLY A 1 87 ? 4.624 13.266 4.035 1.00 52.03 87 GLY A C 1
ATOM 632 O O . GLY A 1 87 ? 4.466 14.445 4.351 1.00 52.03 87 GLY A O 1
ATOM 633 N N . VAL A 1 88 ? 4.588 12.885 2.759 1.00 46.56 88 VAL A N 1
ATOM 634 C CA . VAL A 1 88 ? 4.236 13.812 1.674 1.00 46.56 88 VAL A CA 1
ATOM 635 C C . VAL A 1 88 ? 2.737 13.727 1.400 1.00 46.56 88 VAL A C 1
ATOM 637 O O . VAL A 1 88 ? 2.253 12.820 0.728 1.00 46.56 88 VAL A O 1
ATOM 640 N N . GLY A 1 89 ? 1.996 14.689 1.951 1.00 50.84 89 GLY A N 1
ATOM 641 C CA . GLY A 1 89 ? 0.603 14.936 1.599 1.00 50.84 89 GLY A CA 1
ATOM 642 C C . GLY A 1 89 ? -0.329 13.782 1.950 1.00 50.84 89 GLY A C 1
ATOM 643 O O . GLY A 1 89 ? -0.879 13.136 1.059 1.00 50.84 89 GLY A O 1
ATOM 644 N N . PHE A 1 90 ? -0.592 13.562 3.239 1.00 56.59 90 PHE A N 1
ATOM 645 C CA . PHE A 1 90 ? -1.856 12.934 3.611 1.00 56.59 90 PHE A CA 1
ATOM 646 C C . PHE A 1 90 ? -2.977 13.856 3.111 1.00 56.59 90 PHE A C 1
ATOM 648 O O . PHE A 1 90 ? -3.270 14.890 3.706 1.00 56.59 90 PHE A O 1
ATOM 655 N N . GLY A 1 91 ? -3.523 13.546 1.934 1.00 56.78 91 GLY A N 1
ATOM 656 C CA . GLY A 1 91 ? -4.701 14.219 1.408 1.00 56.78 91 GLY A CA 1
ATOM 657 C C . GLY A 1 91 ? -5.906 13.944 2.309 1.00 56.78 91 GLY A C 1
ATOM 658 O O . GLY A 1 91 ? -5.814 13.205 3.288 1.00 56.78 91 GLY A O 1
ATOM 659 N N . ARG A 1 92 ? -7.072 14.500 1.965 1.00 64.00 92 ARG A N 1
ATOM 660 C CA . ARG A 1 92 ? -8.306 14.325 2.759 1.00 64.00 92 ARG A CA 1
ATOM 661 C C . ARG A 1 92 ? -8.619 12.860 3.098 1.00 64.00 92 ARG A C 1
ATOM 663 O O . ARG A 1 92 ? -9.141 12.596 4.176 1.00 64.00 92 ARG A O 1
ATOM 670 N N . VAL A 1 93 ? -8.278 11.926 2.208 1.00 82.94 93 VAL A N 1
ATOM 671 C CA . VAL A 1 93 ? -8.362 10.483 2.447 1.00 82.94 93 VAL A CA 1
ATOM 672 C C . VAL A 1 93 ? -7.084 9.813 1.947 1.00 82.94 93 VAL A C 1
ATOM 674 O O . VAL A 1 93 ? -6.852 9.721 0.740 1.00 82.94 93 VAL A O 1
ATOM 677 N N . THR A 1 94 ? -6.271 9.316 2.878 1.00 89.44 94 THR A N 1
ATOM 678 C CA . THR A 1 94 ? -5.114 8.464 2.580 1.00 89.44 94 THR A CA 1
ATOM 679 C C . THR A 1 94 ? -5.374 7.039 3.031 1.00 89.44 94 THR A C 1
ATOM 681 O O . THR A 1 94 ? -5.912 6.805 4.116 1.00 89.44 94 THR A O 1
ATOM 684 N N . LEU A 1 95 ? -4.948 6.099 2.195 1.00 93.62 95 LEU A N 1
ATOM 685 C CA . LEU A 1 95 ? -4.889 4.683 2.502 1.00 93.62 95 LEU A CA 1
ATOM 686 C C . LEU A 1 95 ? -3.435 4.250 2.633 1.00 93.62 95 LEU A C 1
ATOM 688 O O . LEU A 1 95 ? -2.570 4.739 1.909 1.00 93.62 95 LEU A O 1
ATOM 692 N N . LEU A 1 96 ? -3.201 3.320 3.547 1.00 95.94 96 LEU A N 1
ATOM 693 C CA . LEU A 1 96 ? -1.984 2.527 3.657 1.00 95.94 96 LEU A CA 1
ATOM 694 C C . LEU A 1 96 ? -2.281 1.132 3.113 1.00 95.94 96 LEU A C 1
ATOM 696 O O . LEU A 1 96 ? -3.425 0.694 3.130 1.00 95.94 96 LEU A O 1
ATOM 700 N N . GLY A 1 97 ? -1.277 0.402 2.667 1.00 96.50 97 GLY A N 1
ATOM 701 C CA . GLY A 1 97 ? -1.453 -0.996 2.310 1.00 96.50 97 GLY A CA 1
ATOM 702 C C . GLY A 1 97 ? -0.172 -1.621 1.817 1.00 96.50 97 GLY A C 1
ATOM 703 O O . GLY A 1 97 ? 0.860 -0.955 1.728 1.00 96.50 97 GLY A O 1
ATOM 704 N N . CYS A 1 98 ? -0.260 -2.898 1.478 1.00 97.38 98 CYS A N 1
ATOM 705 C CA . CYS A 1 98 ? 0.816 -3.581 0.783 1.00 97.38 98 CYS A CA 1
ATOM 706 C C . CYS A 1 98 ? 0.539 -3.589 -0.721 1.00 97.38 98 CYS A C 1
ATOM 708 O O . CYS A 1 98 ? -0.613 -3.639 -1.167 1.00 97.38 98 CYS A O 1
ATOM 710 N N . VAL A 1 99 ? 1.614 -3.556 -1.495 1.00 97.25 99 VAL A N 1
ATOM 711 C CA . VAL A 1 99 ? 1.613 -3.684 -2.948 1.00 97.25 99 VAL A CA 1
ATOM 712 C C . VAL A 1 99 ? 2.579 -4.801 -3.326 1.00 97.25 99 VAL A C 1
ATOM 714 O O . VAL A 1 99 ? 3.717 -4.829 -2.858 1.00 97.25 99 VAL A O 1
ATOM 717 N N . ALA A 1 100 ? 2.103 -5.730 -4.146 1.00 96.38 100 ALA A N 1
ATOM 718 C CA . ALA A 1 100 ? 2.934 -6.710 -4.826 1.00 96.38 100 ALA A CA 1
ATOM 719 C C . ALA A 1 100 ? 3.587 -6.038 -6.036 1.00 96.38 100 ALA A C 1
ATOM 721 O O . ALA A 1 100 ? 2.891 -5.361 -6.791 1.00 96.38 100 ALA A O 1
ATOM 722 N N . LEU A 1 101 ? 4.893 -6.220 -6.214 1.00 96.81 101 LEU A N 1
ATOM 723 C CA . LEU A 1 101 ? 5.697 -5.684 -7.309 1.00 96.81 101 LEU A CA 1
ATOM 724 C C . LEU A 1 101 ? 6.330 -6.820 -8.110 1.00 96.81 101 LEU A C 1
ATOM 726 O O . LEU A 1 101 ? 6.804 -7.795 -7.530 1.00 96.81 101 LEU A O 1
ATOM 730 N N . TRP A 1 102 ? 6.358 -6.682 -9.433 1.00 95.44 102 TRP A N 1
ATOM 731 C CA . TRP A 1 102 ? 7.009 -7.638 -10.335 1.00 95.44 102 TRP A CA 1
ATOM 732 C C . TRP A 1 102 ? 7.403 -6.984 -11.668 1.00 95.44 102 TRP A C 1
ATOM 734 O O . TRP A 1 102 ? 7.249 -5.773 -11.859 1.00 95.44 102 TRP A O 1
ATOM 744 N N . GLY A 1 103 ? 7.932 -7.794 -12.590 1.00 93.50 103 GLY A N 1
ATOM 745 C CA . GLY A 1 103 ? 8.649 -7.313 -13.771 1.00 93.50 103 GLY A CA 1
ATOM 746 C C . GLY A 1 103 ? 10.061 -6.899 -13.365 1.00 93.50 103 GLY A C 1
ATOM 747 O O . GLY A 1 103 ? 10.682 -7.576 -12.552 1.00 93.50 103 GLY A O 1
ATOM 748 N N . THR A 1 104 ? 10.552 -5.769 -13.871 1.00 93.19 104 THR A N 1
ATOM 749 C CA . THR A 1 104 ? 11.799 -5.185 -13.365 1.00 93.19 104 THR A CA 1
ATOM 750 C C . THR A 1 104 ? 11.567 -4.619 -11.967 1.00 93.19 104 THR A C 1
ATOM 752 O O . THR A 1 104 ? 10.725 -3.736 -11.785 1.00 93.19 104 THR A O 1
ATOM 755 N N . VAL A 1 105 ? 12.320 -5.101 -10.980 1.00 94.38 105 VAL A N 1
ATOM 756 C CA . VAL A 1 105 ? 12.289 -4.586 -9.608 1.00 94.38 105 VAL A CA 1
ATOM 757 C C . VAL A 1 105 ? 13.685 -4.119 -9.223 1.00 94.38 105 VAL A C 1
ATOM 759 O O . VAL A 1 105 ? 14.638 -4.888 -9.251 1.00 94.38 105 VAL A O 1
ATOM 762 N N . VAL A 1 106 ? 13.803 -2.847 -8.850 1.00 94.00 106 VAL A N 1
ATOM 763 C CA . VAL A 1 106 ? 15.048 -2.252 -8.357 1.00 94.00 106 VAL A CA 1
ATOM 764 C C . VAL A 1 106 ? 14.956 -2.120 -6.845 1.00 94.00 106 VAL A C 1
ATOM 766 O O . VAL A 1 106 ? 14.090 -1.409 -6.330 1.00 94.00 106 VAL A O 1
ATOM 769 N N . GLU A 1 107 ? 15.849 -2.798 -6.135 1.00 94.69 107 GLU A N 1
ATOM 770 C CA . GLU A 1 107 ? 15.995 -2.665 -4.690 1.00 94.69 107 GLU A CA 1
ATOM 771 C C . GLU A 1 107 ? 16.746 -1.376 -4.331 1.00 94.69 107 GLU A C 1
ATOM 773 O O . GLU A 1 107 ? 17.708 -0.980 -4.987 1.00 94.69 107 GLU A O 1
ATOM 778 N N . GLY A 1 108 ? 16.286 -0.707 -3.280 1.00 91.88 108 GLY A N 1
ATOM 779 C CA . GLY A 1 108 ? 16.948 0.435 -2.669 1.00 91.88 108 GLY A CA 1
ATOM 780 C C . GLY A 1 108 ? 17.014 0.291 -1.151 1.00 91.88 108 GLY A C 1
ATOM 781 O O . GLY A 1 108 ? 16.505 -0.664 -0.557 1.00 91.88 108 GLY A O 1
ATOM 782 N N . GLU A 1 109 ? 17.613 1.285 -0.499 1.00 92.19 109 GLU A N 1
ATOM 783 C CA . GLU A 1 109 ? 17.876 1.254 0.947 1.00 92.19 109 GLU A CA 1
ATOM 784 C C . GLU A 1 109 ? 16.597 1.075 1.781 1.00 92.19 109 GLU A C 1
ATOM 786 O O . GLU A 1 109 ? 16.550 0.259 2.697 1.00 92.19 109 GLU A O 1
ATOM 791 N N . ARG A 1 110 ? 15.525 1.796 1.427 1.00 91.81 110 ARG A N 1
ATOM 792 C CA . ARG A 1 110 ? 14.263 1.836 2.192 1.00 91.81 110 ARG A CA 1
ATOM 793 C C . ARG A 1 110 ? 13.125 1.014 1.586 1.00 91.81 110 ARG A C 1
ATOM 795 O O . ARG A 1 110 ? 12.003 1.044 2.087 1.00 91.81 110 ARG A O 1
ATOM 802 N N . GLY A 1 111 ? 13.373 0.298 0.493 1.00 95.31 111 GLY A N 1
ATOM 803 C CA . GLY A 1 111 ? 12.306 -0.373 -0.240 1.00 95.31 111 GLY A CA 1
ATOM 804 C C . GLY A 1 111 ? 12.684 -0.735 -1.662 1.00 95.31 111 GLY A C 1
ATOM 805 O O . GLY A 1 111 ? 13.847 -0.975 -1.964 1.00 95.31 111 GLY A O 1
ATOM 806 N N . TRP A 1 112 ? 11.686 -0.748 -2.536 1.00 95.81 112 TRP A N 1
ATOM 807 C CA . TRP A 1 112 ? 11.799 -1.203 -3.914 1.00 95.81 112 TRP A CA 1
ATOM 808 C C . TRP A 1 112 ? 11.060 -0.279 -4.875 1.00 95.81 112 TRP A C 1
ATOM 810 O O . TRP A 1 112 ? 10.146 0.461 -4.493 1.00 95.81 112 TRP A O 1
ATOM 820 N N . ARG A 1 113 ? 11.446 -0.365 -6.148 1.00 94.88 113 ARG A N 1
ATOM 821 C CA . ARG A 1 113 ? 10.748 0.235 -7.285 1.00 94.88 113 ARG A CA 1
ATOM 822 C C . ARG A 1 113 ? 10.423 -0.852 -8.292 1.00 94.88 113 ARG A C 1
ATOM 824 O O . ARG A 1 113 ? 11.340 -1.457 -8.832 1.00 94.88 113 ARG A O 1
ATOM 831 N N . GLY A 1 114 ? 9.142 -1.101 -8.530 1.00 94.62 114 GLY A N 1
ATOM 832 C CA . GLY A 1 114 ? 8.670 -2.113 -9.475 1.00 94.62 114 GLY A CA 1
ATOM 833 C C . GLY A 1 114 ? 8.204 -1.519 -10.801 1.00 94.62 114 GLY A C 1
ATOM 834 O O . GLY A 1 114 ? 7.751 -0.370 -10.853 1.00 94.62 114 GLY A O 1
ATOM 835 N N . GLY A 1 115 ? 8.307 -2.318 -11.863 1.00 94.69 115 GLY A N 1
ATOM 836 C CA . GLY A 1 115 ? 7.779 -2.008 -13.194 1.00 94.69 115 GLY A CA 1
ATOM 837 C C . GLY A 1 115 ? 6.297 -2.326 -13.327 1.00 94.69 115 GLY A C 1
ATOM 838 O O . GLY A 1 115 ? 5.593 -1.682 -14.095 1.00 94.69 115 GLY A O 1
ATOM 839 N N . VAL A 1 116 ? 5.796 -3.266 -12.531 1.00 95.81 116 VAL A N 1
ATOM 840 C CA . VAL A 1 116 ? 4.370 -3.553 -12.385 1.00 95.81 116 VAL A CA 1
ATOM 841 C C . VAL A 1 116 ? 4.043 -3.660 -10.902 1.00 95.81 116 VAL A C 1
ATOM 843 O O . VAL A 1 116 ? 4.880 -4.107 -10.116 1.00 95.81 116 VAL A O 1
ATOM 846 N N . GLY A 1 117 ? 2.836 -3.259 -10.507 1.00 95.88 117 GLY A N 1
ATOM 847 C CA . GLY A 1 117 ? 2.365 -3.506 -9.155 1.00 95.88 117 GLY A CA 1
ATOM 848 C C . GLY A 1 117 ? 0.854 -3.573 -8.998 1.00 95.88 117 GLY A C 1
ATOM 849 O O . GLY A 1 117 ? 0.097 -2.999 -9.779 1.00 95.88 117 GLY A O 1
ATOM 850 N N . GLN A 1 118 ? 0.412 -4.260 -7.949 1.00 95.50 118 GLN A N 1
ATOM 851 C CA . GLN A 1 118 ? -1.002 -4.425 -7.612 1.00 95.50 118 GLN A CA 1
ATOM 852 C C . GLN A 1 118 ? -1.203 -4.386 -6.091 1.00 95.50 118 GLN A C 1
ATOM 854 O O . GLN A 1 118 ? -0.420 -5.004 -5.363 1.00 95.50 118 GLN A O 1
ATOM 859 N N . PRO A 1 119 ? -2.220 -3.666 -5.575 1.00 96.31 119 PRO A N 1
ATOM 860 C CA . PRO A 1 119 ? -2.540 -3.701 -4.152 1.00 96.31 119 PRO A CA 1
ATOM 861 C C . PRO A 1 119 ? -2.911 -5.123 -3.722 1.00 96.31 119 PRO A C 1
ATOM 863 O O . PRO A 1 119 ? -3.531 -5.854 -4.491 1.00 96.31 119 PRO A O 1
ATOM 866 N N . VAL A 1 120 ? -2.571 -5.496 -2.489 1.00 95.81 120 VAL A N 1
ATOM 867 C CA . VAL A 1 120 ? -2.908 -6.823 -1.925 1.00 95.81 120 VAL A CA 1
ATOM 868 C C . VAL A 1 120 ? -3.735 -6.735 -0.642 1.00 95.81 120 VAL A C 1
ATOM 870 O O . VAL A 1 120 ? -4.550 -7.609 -0.364 1.00 95.81 120 VAL A O 1
ATOM 873 N N . VAL A 1 121 ? -3.583 -5.652 0.120 1.00 97.19 121 VAL A N 1
ATOM 874 C CA . VAL A 1 121 ? -4.412 -5.308 1.284 1.00 97.19 121 VAL A CA 1
ATOM 875 C C . VAL A 1 121 ? -4.385 -3.800 1.476 1.00 97.19 121 VAL A C 1
ATOM 877 O O . VAL A 1 121 ? -3.356 -3.169 1.228 1.00 97.19 121 VAL A O 1
ATOM 880 N N . LEU A 1 122 ? -5.498 -3.227 1.930 1.00 97.44 122 LEU A N 1
ATOM 881 C CA . LEU A 1 122 ? -5.623 -1.802 2.214 1.00 97.44 122 LEU A CA 1
ATOM 882 C C . LEU A 1 122 ? -6.068 -1.558 3.659 1.00 97.44 122 LEU A C 1
ATOM 884 O O . LEU A 1 122 ? -6.820 -2.327 4.257 1.00 97.44 122 LEU A O 1
ATOM 888 N N . PHE A 1 123 ? -5.637 -0.425 4.193 1.00 97.19 123 PHE A N 1
ATOM 889 C CA . PHE A 1 123 ? -5.968 0.107 5.502 1.00 97.19 123 PHE A CA 1
ATOM 890 C C . PHE A 1 123 ? -6.394 1.566 5.343 1.00 97.19 123 PHE A C 1
ATOM 892 O O . PHE A 1 123 ? -5.684 2.371 4.734 1.00 97.19 123 PHE A O 1
ATOM 899 N N . CYS A 1 124 ? -7.539 1.930 5.908 1.00 95.00 124 CYS A N 1
ATOM 900 C CA . CYS A 1 124 ? -8.051 3.296 5.893 1.00 95.00 124 CYS A CA 1
ATOM 901 C C . CYS A 1 124 ? -8.225 3.837 7.315 1.00 95.00 124 CYS A C 1
ATOM 903 O O . CYS A 1 124 ? -8.481 3.083 8.251 1.00 95.00 124 CYS A O 1
ATOM 905 N N . GLY A 1 125 ? -8.134 5.158 7.478 1.00 92.25 125 GLY A N 1
ATOM 906 C CA . GLY A 1 125 ? -8.516 5.809 8.733 1.00 92.25 125 GLY A CA 1
ATOM 907 C C . GLY A 1 125 ? -10.035 5.764 8.983 1.00 92.25 125 GLY A C 1
ATOM 908 O O . GLY A 1 125 ? -10.808 5.485 8.061 1.00 92.25 125 GLY A O 1
ATOM 909 N N . PRO A 1 126 ? -10.486 6.108 10.201 1.00 91.50 126 PRO A N 1
ATOM 910 C CA . PRO A 1 126 ? -11.896 6.008 10.596 1.00 91.50 126 PRO A CA 1
ATOM 911 C C . PRO A 1 126 ? -12.819 6.999 9.867 1.00 91.50 126 PRO A C 1
ATOM 913 O O . PRO A 1 126 ? -14.030 6.815 9.858 1.00 91.50 126 PRO A O 1
ATOM 916 N N . ALA A 1 127 ? -12.261 8.040 9.241 1.00 88.88 127 ALA A N 1
ATOM 917 C CA . ALA A 1 127 ? -13.023 9.051 8.510 1.00 88.88 127 ALA A CA 1
ATOM 918 C C . ALA A 1 127 ? -13.532 8.577 7.133 1.00 88.88 127 ALA A C 1
ATOM 920 O O . ALA A 1 127 ? -14.363 9.255 6.529 1.00 88.88 127 ALA A O 1
ATOM 921 N N . LEU A 1 128 ? -13.037 7.447 6.609 1.00 90.38 128 LEU A N 1
ATOM 922 C CA . LEU A 1 128 ? -13.499 6.929 5.323 1.00 90.38 128 LEU A CA 1
ATOM 923 C C . LEU A 1 12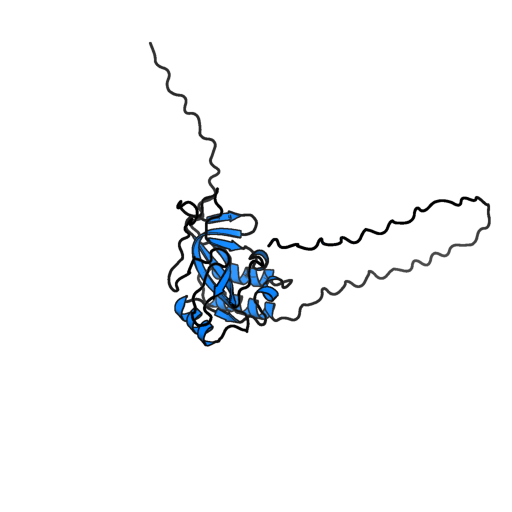8 ? -14.899 6.320 5.460 1.00 90.38 128 LEU A C 1
ATOM 925 O O . LEU A 1 128 ? -15.118 5.414 6.267 1.00 90.38 128 LEU A O 1
ATOM 929 N N . ARG A 1 129 ? -15.834 6.798 4.635 1.00 91.50 129 ARG A N 1
ATOM 930 C CA . ARG A 1 129 ? -17.222 6.328 4.636 1.00 91.50 129 ARG A CA 1
ATOM 931 C C . ARG A 1 129 ? -17.320 4.817 4.347 1.00 91.50 129 ARG A C 1
ATOM 933 O O . ARG A 1 129 ? -16.586 4.322 3.484 1.00 91.50 129 ARG A O 1
ATOM 940 N N . PRO A 1 130 ? -18.230 4.080 5.015 1.00 93.00 130 PRO A N 1
ATOM 941 C CA . PRO A 1 130 ? -18.427 2.648 4.787 1.00 93.00 130 PRO A CA 1
ATOM 942 C C . PRO A 1 130 ? -18.728 2.272 3.333 1.00 93.00 130 PRO A C 1
ATOM 944 O O . PRO A 1 130 ? -18.264 1.228 2.879 1.00 93.00 130 PRO A O 1
ATOM 947 N N . GLU A 1 131 ? -19.458 3.117 2.606 1.00 93.19 131 GLU A N 1
ATOM 948 C CA . GLU A 1 131 ? -19.868 2.876 1.218 1.00 93.19 131 GLU A CA 1
ATOM 949 C C . GLU A 1 131 ? -18.647 2.867 0.292 1.00 93.19 131 GLU A C 1
ATOM 951 O O . GLU A 1 131 ? -18.442 1.917 -0.459 1.00 93.19 131 GLU A O 1
ATOM 956 N N . ILE A 1 132 ? -17.765 3.859 0.444 1.00 92.25 132 ILE A N 1
ATOM 957 C CA . ILE A 1 132 ? -16.509 3.952 -0.316 1.00 92.25 132 ILE A CA 1
ATOM 958 C C . ILE A 1 132 ? -15.576 2.794 0.036 1.00 92.25 132 ILE A C 1
ATOM 960 O O . ILE A 1 132 ? -14.911 2.236 -0.831 1.00 92.25 132 ILE A O 1
ATOM 964 N N . ARG A 1 133 ? -15.540 2.378 1.307 1.00 93.62 133 ARG A N 1
ATOM 965 C CA . ARG A 1 133 ? -14.769 1.199 1.725 1.00 93.62 133 ARG A CA 1
ATOM 966 C C . ARG A 1 133 ? -15.273 -0.085 1.056 1.00 93.62 133 ARG A C 1
ATOM 968 O O . ARG A 1 133 ? -14.460 -0.908 0.627 1.00 93.62 133 ARG A O 1
ATOM 975 N N . ALA A 1 134 ? -16.590 -0.271 0.983 1.00 94.44 134 ALA A N 1
ATOM 976 C CA . ALA A 1 134 ? -17.190 -1.418 0.305 1.00 94.44 134 ALA A CA 1
ATOM 977 C C . ALA A 1 134 ? -16.886 -1.394 -1.202 1.00 94.44 134 ALA A C 1
ATOM 979 O O . ALA A 1 134 ? -16.496 -2.416 -1.763 1.00 94.44 134 ALA A O 1
ATOM 980 N N . GLU A 1 135 ? -16.969 -0.222 -1.831 1.00 94.19 135 GLU A N 1
ATOM 981 C CA . GLU A 1 135 ? -16.641 -0.032 -3.247 1.00 94.19 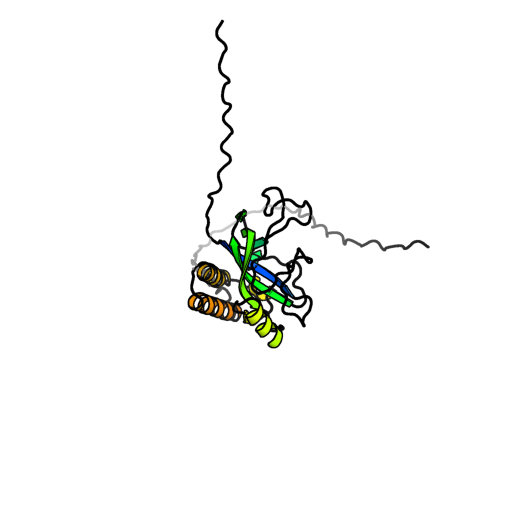135 GLU A CA 1
ATOM 982 C C . GLU A 1 135 ? -15.153 -0.280 -3.546 1.00 94.19 135 GLU A C 1
ATOM 984 O O . GLU A 1 135 ? -14.841 -0.930 -4.541 1.00 94.19 135 GLU A O 1
ATOM 989 N N . LEU A 1 136 ? -14.230 0.138 -2.667 1.00 94.38 136 LEU A N 1
ATOM 990 C CA . LEU A 1 136 ? -12.803 -0.199 -2.773 1.00 94.38 136 LEU A CA 1
ATOM 991 C C . LEU A 1 136 ? -12.583 -1.713 -2.713 1.00 94.38 136 LEU A C 1
ATOM 993 O O . LEU A 1 136 ? -11.835 -2.265 -3.516 1.00 94.38 136 LEU A O 1
ATOM 997 N N . THR A 1 137 ? -13.254 -2.389 -1.779 1.00 94.88 137 THR A N 1
ATOM 998 C CA . THR A 1 137 ? -13.156 -3.850 -1.645 1.00 94.88 137 THR A CA 1
ATOM 999 C C . THR A 1 137 ? -13.633 -4.538 -2.926 1.00 94.88 137 THR A C 1
ATOM 1001 O O . THR A 1 137 ? -12.952 -5.421 -3.442 1.00 94.88 137 THR A O 1
ATOM 1004 N N . ALA A 1 138 ? -14.772 -4.101 -3.471 1.00 94.31 138 ALA A N 1
ATOM 1005 C CA . ALA A 1 138 ? -15.342 -4.658 -4.693 1.00 94.31 138 ALA A CA 1
ATOM 1006 C C . ALA A 1 138 ? -14.482 -4.367 -5.934 1.00 94.31 138 ALA A C 1
ATOM 1008 O O . ALA A 1 138 ? -14.230 -5.269 -6.727 1.00 94.31 138 ALA A O 1
ATOM 1009 N N . SER A 1 139 ? -14.007 -3.129 -6.084 1.00 94.00 139 SER A N 1
ATOM 1010 C CA . SER A 1 139 ? -13.264 -2.685 -7.268 1.00 94.00 139 SER A CA 1
ATOM 1011 C C . SER A 1 139 ? -11.865 -3.289 -7.334 1.00 94.00 139 SER A C 1
ATOM 1013 O O . SER A 1 139 ? -11.429 -3.719 -8.397 1.00 94.00 139 SER A O 1
ATOM 1015 N N . TYR A 1 140 ? -11.146 -3.336 -6.210 1.00 94.25 140 TYR A N 1
ATOM 1016 C CA . TYR A 1 140 ? -9.764 -3.825 -6.187 1.00 94.25 140 TYR A CA 1
ATOM 1017 C C . TYR A 1 140 ? -9.654 -5.316 -5.869 1.00 94.25 140 TYR A C 1
ATOM 1019 O O . TYR A 1 140 ? -8.589 -5.890 -6.078 1.00 94.25 140 TYR A O 1
ATOM 1027 N N . GLY A 1 141 ? -10.720 -5.948 -5.368 1.00 93.56 141 GLY A N 1
ATOM 1028 C CA . GLY A 1 141 ? -10.701 -7.360 -4.985 1.00 93.56 141 GLY A CA 1
ATOM 1029 C C . GLY A 1 141 ? -9.788 -7.659 -3.792 1.00 93.56 141 GLY A C 1
ATOM 1030 O O . GLY A 1 141 ? -9.377 -8.803 -3.609 1.00 93.56 141 GLY A O 1
ATOM 1031 N N . VAL A 1 142 ? -9.457 -6.644 -2.987 1.00 93.94 142 VAL A N 1
ATOM 1032 C CA . VAL A 1 142 ? -8.578 -6.759 -1.815 1.00 93.94 142 VAL A CA 1
ATOM 1033 C C . VAL A 1 142 ? -9.323 -6.386 -0.539 1.00 93.94 142 VAL A C 1
ATOM 1035 O O . VAL A 1 142 ? -10.203 -5.521 -0.572 1.00 93.94 142 VAL A O 1
ATOM 1038 N N . PRO A 1 143 ? -8.976 -6.993 0.607 1.00 95.06 143 PRO A N 1
ATOM 1039 C CA . PRO A 1 143 ? -9.565 -6.603 1.876 1.00 95.06 143 PRO A CA 1
ATOM 1040 C C . PRO A 1 143 ? -9.174 -5.168 2.255 1.00 95.06 143 PRO A C 1
ATOM 1042 O O . PRO A 1 143 ? -8.019 -4.757 2.104 1.00 95.06 143 PRO A O 1
ATOM 1045 N N . VAL A 1 144 ? -10.149 -4.418 2.781 1.00 96.56 144 VAL A N 1
ATOM 1046 C CA . VAL A 1 144 ? -9.960 -3.055 3.297 1.00 96.56 144 VAL A CA 1
ATOM 1047 C C . VAL A 1 144 ? -10.291 -3.015 4.787 1.00 96.56 144 VAL A C 1
ATOM 1049 O O . VAL A 1 144 ? -11.447 -3.170 5.190 1.00 96.56 144 VAL A O 1
ATOM 1052 N N . HIS A 1 145 ? -9.278 -2.779 5.615 1.00 97.69 145 HIS A N 1
ATOM 1053 C CA . HIS A 1 145 ? -9.392 -2.739 7.071 1.00 97.69 145 HIS A CA 1
ATOM 1054 C C . HIS A 1 145 ? -9.453 -1.300 7.595 1.00 97.69 145 HIS A C 1
ATOM 1056 O O . HIS A 1 145 ? -8.830 -0.393 7.045 1.00 97.69 145 HIS A O 1
ATOM 1062 N N . VAL A 1 146 ? -10.186 -1.085 8.687 1.00 97.12 146 VAL A N 1
ATOM 1063 C CA . VAL A 1 146 ? -10.291 0.232 9.330 1.00 97.12 146 VAL A CA 1
ATOM 1064 C C . VAL A 1 146 ? -9.299 0.312 10.478 1.00 97.12 146 VAL A C 1
ATOM 1066 O O . VAL A 1 146 ? -9.343 -0.501 11.398 1.00 97.12 146 VAL A O 1
ATOM 1069 N N . LEU A 1 147 ? -8.423 1.306 10.429 1.00 96.12 147 LEU A N 1
ATOM 1070 C CA . LEU A 1 147 ? -7.528 1.647 11.522 1.00 96.12 147 LEU A CA 1
ATOM 1071 C C . LEU A 1 147 ? -8.282 2.456 12.586 1.00 96.12 147 LEU A C 1
ATOM 1073 O O . LEU A 1 147 ? -9.147 3.268 12.248 1.00 96.12 147 LEU A O 1
ATOM 1077 N N . PRO A 1 148 ? -7.926 2.299 13.871 1.00 94.69 148 PRO A N 1
ATOM 1078 C CA . PRO A 1 148 ? -8.560 3.040 14.963 1.00 94.69 148 PRO A CA 1
ATOM 1079 C C . PRO A 1 148 ? -8.211 4.535 14.955 1.00 94.69 148 PRO A C 1
ATOM 1081 O O . PRO A 1 148 ? -8.864 5.332 15.622 1.00 94.69 148 PRO A O 1
ATOM 1084 N N . GLN A 1 149 ? -7.189 4.923 14.196 1.00 91.50 149 GLN A N 1
ATOM 1085 C CA . GLN A 1 149 ? -6.688 6.286 14.077 1.00 91.50 149 GLN A CA 1
ATOM 1086 C C . GLN A 1 149 ? -6.313 6.583 12.615 1.00 91.50 149 GLN A C 1
ATOM 1088 O O . GLN A 1 149 ? -6.201 5.655 11.808 1.00 91.50 149 GLN A O 1
ATOM 1093 N N . PRO A 1 150 ? -6.131 7.859 12.231 1.00 91.50 150 PRO A N 1
ATOM 1094 C CA . PRO A 1 150 ? -5.629 8.214 10.907 1.00 91.50 150 PRO A CA 1
ATOM 1095 C C . PRO A 1 150 ? -4.333 7.473 10.541 1.00 91.50 150 PRO A C 1
ATOM 1097 O O . PRO A 1 150 ? -3.515 7.162 11.409 1.00 91.50 150 PRO A O 1
ATOM 1100 N N . VAL A 1 151 ? -4.127 7.232 9.241 1.00 91.44 151 VAL A N 1
ATOM 1101 C CA . VAL A 1 151 ? -2.944 6.520 8.718 1.00 91.44 151 VAL A CA 1
ATOM 1102 C C . VAL A 1 151 ? -1.642 7.155 9.212 1.00 91.44 151 VAL A C 1
ATOM 1104 O O . VAL A 1 151 ? -0.765 6.429 9.665 1.00 91.44 151 VAL A O 1
ATOM 1107 N N . ALA A 1 152 ? -1.556 8.489 9.204 1.00 89.19 152 ALA A N 1
ATOM 1108 C CA . ALA A 1 152 ? -0.386 9.235 9.671 1.00 89.19 152 ALA A CA 1
ATOM 1109 C C . ALA A 1 152 ? 0.039 8.839 11.098 1.00 89.19 152 ALA A C 1
ATOM 1111 O O . ALA A 1 152 ? 1.183 8.467 11.326 1.00 89.19 152 ALA A O 1
ATOM 1112 N N . LEU A 1 153 ? -0.912 8.796 12.036 1.00 89.56 153 LEU A N 1
ATOM 1113 C CA . LEU A 1 153 ? -0.635 8.414 13.426 1.00 89.56 153 LEU A CA 1
ATOM 1114 C C . LEU A 1 153 ? -0.324 6.920 13.585 1.00 89.56 153 LEU A C 1
ATOM 1116 O O . LEU A 1 153 ? 0.294 6.511 14.563 1.00 89.56 153 LEU A O 1
ATOM 1120 N N . THR A 1 154 ? -0.778 6.087 12.646 1.00 91.31 154 THR A N 1
ATOM 1121 C CA . THR A 1 154 ? -0.498 4.647 12.668 1.00 91.31 154 THR A CA 1
ATOM 1122 C C . THR A 1 154 ? 0.929 4.347 12.239 1.00 91.31 154 THR A C 1
ATOM 1124 O O . THR A 1 154 ? 1.582 3.540 12.894 1.00 91.31 154 THR A O 1
ATOM 1127 N N . VAL A 1 155 ? 1.421 4.984 11.174 1.00 89.44 155 VAL A N 1
ATOM 1128 C CA . VAL A 1 155 ? 2.777 4.721 10.663 1.00 89.44 155 VAL A CA 1
ATOM 1129 C C . VAL A 1 155 ? 3.874 5.296 11.558 1.00 89.44 155 VAL A C 1
ATOM 1131 O O . VAL A 1 155 ? 4.973 4.761 11.594 1.00 89.44 155 VAL A O 1
ATOM 1134 N N . GLU A 1 156 ? 3.565 6.331 12.340 1.00 88.12 156 GLU A N 1
ATOM 1135 C CA . GLU A 1 156 ? 4.485 6.916 13.327 1.00 88.12 156 GLU A CA 1
ATOM 1136 C C . GLU A 1 156 ? 4.499 6.157 14.665 1.00 88.12 156 GLU A C 1
ATOM 1138 O O . GLU A 1 156 ? 5.250 6.494 15.583 1.00 88.12 156 GLU A O 1
ATOM 1143 N N . ARG A 1 157 ? 3.650 5.135 14.818 1.00 86.31 157 ARG A N 1
ATOM 1144 C CA . ARG A 1 157 ? 3.452 4.453 16.093 1.00 86.31 157 ARG A CA 1
ATOM 1145 C C . ARG A 1 157 ? 4.644 3.544 16.436 1.00 86.31 157 ARG A C 1
ATOM 1147 O O . ARG A 1 157 ? 4.904 2.585 15.710 1.00 86.31 157 ARG A O 1
ATOM 1154 N N . PRO A 1 158 ? 5.299 3.724 17.599 1.00 84.81 158 PRO A N 1
ATOM 1155 C CA . PRO A 1 158 ? 6.365 2.823 18.029 1.00 84.81 158 PRO A CA 1
ATOM 1156 C C . PRO A 1 158 ? 5.876 1.379 18.214 1.00 84.81 158 PRO A C 1
ATOM 1158 O O . PRO A 1 158 ? 4.827 1.142 18.823 1.00 84.81 158 PRO A O 1
ATOM 1161 N N . GLY A 1 159 ? 6.660 0.407 17.740 1.00 84.44 159 GLY A N 1
ATOM 1162 C CA . GLY A 1 159 ? 6.377 -1.023 17.904 1.00 84.44 159 GLY A CA 1
ATOM 1163 C C . GLY A 1 159 ? 5.374 -1.608 16.902 1.00 84.44 159 GLY A C 1
ATOM 1164 O O . GLY A 1 159 ? 4.929 -2.744 17.089 1.00 84.44 159 GLY A O 1
ATOM 1165 N N . ILE A 1 160 ? 4.971 -0.843 15.879 1.00 89.25 160 ILE A N 1
ATOM 1166 C CA . ILE A 1 160 ? 4.076 -1.324 14.816 1.00 89.25 160 ILE A CA 1
ATOM 1167 C C . ILE A 1 160 ? 4.808 -2.203 13.785 1.00 89.25 160 ILE A C 1
ATOM 1169 O O . ILE A 1 160 ? 4.175 -3.036 13.136 1.00 89.25 160 ILE A O 1
ATOM 1173 N N . ASP A 1 161 ? 6.135 -2.082 13.706 1.00 91.06 161 ASP A N 1
ATOM 1174 C CA . ASP A 1 161 ? 7.064 -2.765 12.796 1.00 91.06 161 ASP A CA 1
ATOM 1175 C C . ASP A 1 161 ? 6.843 -4.282 12.756 1.00 91.06 161 ASP A C 1
ATOM 1177 O O . ASP A 1 161 ? 6.627 -4.866 11.696 1.00 91.06 161 ASP A O 1
ATOM 1181 N N . ARG A 1 162 ? 6.770 -4.944 13.917 1.00 92.75 162 ARG A N 1
ATOM 1182 C CA . ARG A 1 162 ? 6.569 -6.399 13.970 1.00 92.75 162 ARG A CA 1
ATOM 1183 C C . ARG A 1 162 ? 5.206 -6.832 13.433 1.00 92.75 162 ARG A C 1
ATOM 1185 O O . ARG A 1 162 ? 5.083 -7.921 12.871 1.00 92.75 162 ARG A O 1
ATOM 1192 N N . ALA A 1 163 ? 4.165 -6.037 13.671 1.00 95.88 163 ALA A N 1
ATOM 1193 C CA . ALA A 1 163 ? 2.840 -6.329 13.135 1.00 95.88 163 ALA A CA 1
ATOM 1194 C C . ALA A 1 163 ? 2.803 -6.059 11.626 1.00 95.88 163 ALA A C 1
ATOM 1196 O O . ALA A 1 163 ? 2.209 -6.843 10.889 1.00 95.88 163 ALA A O 1
ATOM 1197 N N . ALA A 1 164 ? 3.485 -5.005 11.177 1.00 96.25 164 ALA A N 1
ATOM 1198 C CA . ALA A 1 164 ? 3.634 -4.672 9.772 1.00 96.25 164 ALA A CA 1
ATOM 1199 C C . ALA A 1 164 ? 4.373 -5.781 9.005 1.00 96.25 164 ALA A C 1
ATOM 1201 O O . ALA A 1 164 ? 3.890 -6.272 7.988 1.00 96.25 164 ALA A O 1
ATOM 1202 N N . GLU A 1 165 ? 5.491 -6.266 9.539 1.00 96.19 165 GLU A N 1
ATOM 1203 C CA . GLU A 1 165 ? 6.261 -7.337 8.911 1.00 96.19 165 GLU A CA 1
ATOM 1204 C C . GLU A 1 165 ? 5.412 -8.595 8.703 1.00 96.19 165 GLU A C 1
ATOM 1206 O O . GLU A 1 165 ? 5.428 -9.180 7.628 1.00 96.19 165 GLU A O 1
ATOM 1211 N N . ARG A 1 166 ? 4.558 -8.957 9.670 1.00 96.56 166 ARG A N 1
ATOM 1212 C CA . ARG A 1 166 ? 3.636 -10.095 9.511 1.00 96.56 166 ARG A CA 1
ATOM 1213 C C . ARG A 1 166 ? 2.638 -9.910 8.375 1.00 96.56 166 ARG A C 1
ATOM 1215 O O . ARG A 1 166 ? 2.295 -10.896 7.733 1.00 96.56 166 ARG A O 1
ATOM 1222 N N . VAL A 1 167 ? 2.134 -8.694 8.160 1.00 97.62 167 VAL A N 1
ATOM 1223 C CA . VAL A 1 167 ? 1.242 -8.405 7.025 1.00 97.62 167 VAL A CA 1
ATOM 1224 C C . VAL A 1 167 ? 2.012 -8.563 5.720 1.00 97.62 167 VAL A C 1
ATOM 1226 O O . VAL A 1 167 ? 1.514 -9.219 4.812 1.00 97.62 167 VAL A O 1
ATOM 1229 N N . ARG A 1 168 ? 3.231 -8.015 5.653 1.00 96.25 168 ARG A N 1
ATOM 1230 C CA . ARG A 1 168 ? 4.101 -8.090 4.476 1.00 96.25 168 ARG A CA 1
ATOM 1231 C C . ARG A 1 168 ? 4.434 -9.543 4.118 1.00 96.25 168 ARG A C 1
ATOM 1233 O O . ARG A 1 168 ? 4.148 -9.945 2.998 1.00 96.25 168 ARG A O 1
ATOM 1240 N N . SER A 1 169 ? 4.910 -10.352 5.071 1.00 94.50 169 SER A N 1
ATOM 1241 C CA . SER A 1 169 ? 5.197 -11.778 4.837 1.00 94.50 169 SER A CA 1
ATOM 1242 C C . SER A 1 169 ? 3.936 -12.563 4.453 1.00 94.50 169 SER A C 1
ATOM 1244 O O . SER A 1 169 ? 3.956 -13.362 3.525 1.00 94.50 169 SER A O 1
ATOM 1246 N N . ALA A 1 170 ? 2.801 -12.307 5.117 1.00 95.25 170 ALA A N 1
ATOM 1247 C CA . ALA A 1 170 ? 1.537 -12.969 4.784 1.00 95.25 170 ALA A CA 1
ATOM 1248 C C . ALA A 1 170 ? 1.007 -12.605 3.388 1.00 95.25 170 ALA A C 1
ATOM 1250 O O . ALA A 1 170 ? 0.215 -13.356 2.827 1.00 95.25 170 ALA A O 1
ATOM 1251 N N . ALA A 1 171 ? 1.399 -11.448 2.858 1.00 93.38 171 ALA A N 1
ATOM 1252 C CA . ALA A 1 171 ? 1.035 -10.992 1.525 1.00 93.38 171 ALA A CA 1
ATOM 1253 C C . ALA A 1 171 ? 1.952 -11.550 0.421 1.00 93.38 171 ALA A C 1
ATOM 1255 O O . ALA A 1 171 ? 1.553 -11.544 -0.742 1.00 93.38 171 ALA A O 1
ATOM 1256 N N . GLU A 1 172 ? 3.150 -12.032 0.764 1.00 90.44 172 GLU A N 1
ATOM 1257 C CA . GLU A 1 172 ? 4.034 -12.768 -0.155 1.00 90.44 172 GLU A CA 1
ATOM 1258 C C . GLU A 1 172 ? 3.535 -14.206 -0.382 1.00 90.44 172 GLU A C 1
ATOM 1260 O O . GLU A 1 172 ? 3.751 -14.790 -1.445 1.00 90.44 172 GLU A O 1
ATOM 1265 N N . GLU A 1 173 ? 2.828 -14.777 0.597 1.00 83.69 173 GLU A N 1
ATOM 1266 C CA . GLU A 1 173 ? 2.309 -16.142 0.540 1.00 83.69 173 GLU A CA 1
ATOM 1267 C C . GLU A 1 173 ? 0.882 -16.220 -0.047 1.00 83.69 173 GLU A C 1
ATOM 1269 O O . GLU A 1 173 ? -0.009 -15.453 0.336 1.00 83.69 173 GLU A O 1
ATOM 1274 N N . PRO A 1 174 ? 0.582 -17.205 -0.916 1.00 70.75 174 PRO A N 1
ATOM 1275 C CA . PRO A 1 174 ? -0.783 -17.465 -1.367 1.00 70.75 174 PRO A CA 1
ATOM 1276 C C . PRO A 1 174 ? -1.690 -17.917 -0.206 1.00 70.75 174 PRO A C 1
ATOM 1278 O O . PRO A 1 174 ? -1.712 -19.087 0.173 1.00 70.75 174 PRO A O 1
ATOM 1281 N N . GLY A 1 175 ? -2.482 -17.006 0.371 1.00 81.56 175 GLY A N 1
ATOM 1282 C CA . GLY A 1 175 ? -3.390 -17.381 1.458 1.00 81.56 175 GLY A CA 1
ATOM 1283 C C . GLY A 1 175 ? -4.231 -16.250 2.042 1.00 81.56 175 GLY A C 1
ATOM 1284 O O . GLY A 1 175 ? -3.866 -15.650 3.051 1.00 81.56 175 GLY A O 1
ATOM 1285 N N . ALA A 1 176 ? -5.444 -16.055 1.512 1.00 84.38 176 ALA A N 1
ATOM 1286 C CA . ALA A 1 176 ? -6.358 -14.995 1.961 1.00 84.38 176 ALA A CA 1
ATOM 1287 C C . ALA A 1 176 ? -6.633 -14.998 3.482 1.00 84.38 176 ALA A C 1
ATOM 1289 O O . ALA A 1 176 ? -6.766 -13.944 4.098 1.00 84.38 176 ALA A O 1
ATOM 1290 N N . ARG A 1 177 ? -6.682 -16.180 4.117 1.00 90.75 177 ARG A N 1
ATOM 1291 C CA . ARG A 1 177 ? -6.917 -16.303 5.570 1.00 90.75 177 ARG A CA 1
ATOM 1292 C C . ARG A 1 177 ? -5.726 -15.850 6.414 1.00 90.75 177 ARG A C 1
ATOM 1294 O O . ARG A 1 177 ? -5.931 -15.315 7.502 1.00 90.75 177 ARG A O 1
ATOM 1301 N N . LEU A 1 178 ? -4.503 -16.111 5.951 1.00 93.69 178 LEU A N 1
ATOM 1302 C CA . LEU A 1 178 ? -3.292 -15.707 6.663 1.00 93.69 178 LEU A CA 1
ATOM 1303 C C . LEU A 1 178 ? -3.150 -14.185 6.613 1.00 93.69 178 LEU A C 1
ATOM 1305 O O . LEU A 1 178 ? -2.954 -13.562 7.657 1.00 93.69 178 LEU A O 1
ATOM 1309 N N . LEU A 1 179 ? -3.360 -13.604 5.428 1.00 95.88 179 LEU A N 1
ATOM 1310 C CA . LEU A 1 179 ? -3.353 -12.161 5.222 1.00 95.88 179 LEU A CA 1
ATOM 1311 C C . LEU A 1 179 ? -4.419 -11.450 6.067 1.00 95.88 179 LEU A C 1
ATOM 1313 O O . LEU A 1 179 ? -4.082 -10.518 6.791 1.00 95.88 179 LEU A O 1
ATOM 1317 N N . ASP A 1 180 ? -5.673 -11.924 6.067 1.00 95.69 180 ASP A N 1
ATOM 1318 C CA . ASP A 1 180 ? -6.742 -11.331 6.893 1.00 95.69 180 ASP A CA 1
ATOM 1319 C C . ASP A 1 180 ? -6.402 -11.383 8.394 1.00 95.69 180 ASP A C 1
ATOM 1321 O O . ASP A 1 180 ? -6.578 -10.399 9.115 1.00 95.69 180 ASP A O 1
ATOM 1325 N N . ARG A 1 181 ? -5.840 -12.500 8.880 1.00 96.88 181 ARG A N 1
ATOM 1326 C CA . ARG A 1 181 ? -5.399 -12.617 10.279 1.00 96.88 181 ARG A CA 1
ATOM 1327 C C . ARG A 1 181 ? -4.274 -11.633 10.605 1.00 96.88 181 ARG A C 1
ATOM 1329 O O . ARG A 1 181 ? -4.318 -11.000 11.660 1.00 96.88 181 ARG A O 1
ATOM 1336 N N . ALA A 1 182 ? -3.266 -11.524 9.740 1.00 97.69 182 ALA A N 1
ATOM 1337 C CA . ALA A 1 182 ? -2.155 -10.599 9.936 1.00 97.69 182 ALA A CA 1
ATOM 1338 C C . ALA A 1 182 ? -2.640 -9.141 9.924 1.00 97.69 182 ALA A C 1
ATOM 1340 O O . ALA A 1 182 ? -2.269 -8.363 10.802 1.00 97.69 182 ALA A O 1
ATOM 1341 N N . ALA A 1 183 ? -3.536 -8.797 8.996 1.00 97.81 183 ALA A N 1
ATOM 1342 C CA . ALA A 1 183 ? -4.119 -7.466 8.886 1.00 97.81 183 ALA A CA 1
ATOM 1343 C C . ALA A 1 183 ? -4.962 -7.092 10.116 1.00 97.81 183 ALA A C 1
ATOM 1345 O O . ALA A 1 183 ? -4.834 -5.982 10.630 1.00 97.81 183 ALA A O 1
ATOM 1346 N N . ARG A 1 184 ? -5.761 -8.019 10.663 1.00 97.44 184 ARG A N 1
ATOM 1347 C CA . ARG A 1 184 ? -6.471 -7.800 11.938 1.00 97.44 184 ARG A CA 1
ATOM 1348 C C . ARG A 1 184 ? -5.509 -7.564 13.099 1.00 97.44 184 ARG A C 1
ATOM 1350 O O . ARG A 1 184 ? -5.691 -6.612 13.846 1.00 97.44 184 ARG A O 1
ATOM 1357 N N . ALA A 1 185 ? -4.448 -8.366 13.205 1.00 96.81 185 ALA A N 1
ATOM 1358 C CA . ALA A 1 185 ? -3.438 -8.179 14.245 1.00 96.81 185 ALA A CA 1
ATOM 1359 C C . ALA A 1 185 ? -2.712 -6.825 14.123 1.00 96.81 185 ALA A C 1
ATOM 1361 O O . ALA A 1 185 ? -2.351 -6.228 15.135 1.00 96.81 185 ALA A O 1
ATOM 1362 N N . PHE A 1 186 ? -2.519 -6.326 12.899 1.00 97.75 186 PHE A N 1
ATOM 1363 C CA . PHE A 1 186 ? -1.996 -4.983 12.651 1.00 97.75 186 PHE A CA 1
ATOM 1364 C C . PHE A 1 186 ? -2.961 -3.887 13.123 1.00 97.75 186 PHE A C 1
ATOM 1366 O O . PHE A 1 186 ? -2.535 -2.962 13.814 1.00 97.75 186 PHE A O 1
ATOM 1373 N N . VAL A 1 187 ? -4.261 -4.018 12.836 1.00 97.62 187 VAL A N 1
ATOM 1374 C CA . VAL A 1 187 ? -5.301 -3.103 13.345 1.00 97.62 187 VAL A CA 1
ATOM 1375 C C . VAL A 1 187 ? -5.331 -3.093 14.878 1.00 97.62 187 VAL A C 1
ATOM 1377 O O . VAL A 1 187 ? -5.336 -2.020 15.484 1.00 97.62 187 VAL A O 1
ATOM 1380 N N . ASP A 1 188 ? -5.282 -4.267 15.510 1.00 96.00 188 ASP A N 1
ATOM 1381 C CA . ASP A 1 188 ? -5.259 -4.396 16.971 1.00 96.00 188 ASP A CA 1
ATOM 1382 C C . ASP A 1 188 ? -4.006 -3.735 17.570 1.00 96.00 188 ASP A C 1
ATOM 1384 O O . ASP A 1 188 ? -4.089 -2.992 18.551 1.00 96.00 188 ASP A O 1
ATOM 1388 N N . ALA A 1 189 ? -2.838 -3.952 16.957 1.00 94.25 189 ALA A N 1
ATOM 1389 C CA . ALA A 1 189 ? -1.583 -3.334 17.378 1.00 94.25 189 ALA A CA 1
ATOM 1390 C C . ALA A 1 189 ? -1.610 -1.803 17.234 1.00 94.25 189 ALA A C 1
ATOM 1392 O O . ALA A 1 189 ? -1.094 -1.101 18.108 1.00 94.25 189 ALA A O 1
ATOM 1393 N N . ALA A 1 190 ? -2.251 -1.284 16.181 1.00 92.94 190 ALA A N 1
ATOM 1394 C CA . ALA A 1 190 ? -2.441 0.149 15.974 1.00 92.94 190 ALA A CA 1
ATOM 1395 C C . ALA A 1 190 ? -3.332 0.785 17.057 1.00 92.94 190 ALA A C 1
ATOM 1397 O O . ALA A 1 190 ? -3.099 1.933 17.442 1.00 92.94 190 ALA A O 1
ATOM 1398 N N . GLY A 1 191 ? -4.319 0.041 17.571 1.00 91.25 191 GLY A N 1
ATOM 1399 C CA . GLY A 1 191 ? -5.266 0.498 18.597 1.00 91.25 191 GLY A CA 1
ATOM 1400 C C . GLY A 1 191 ? -4.843 0.254 20.041 1.00 91.25 191 GLY A C 1
ATOM 1401 O O . GLY A 1 191 ? -5.449 0.808 20.956 1.00 91.25 191 GLY A O 1
ATOM 1402 N N . ALA A 1 192 ? -3.814 -0.561 20.271 1.00 87.81 192 ALA A N 1
ATOM 1403 C CA . ALA A 1 192 ? -3.351 -0.861 21.617 1.00 87.81 192 ALA A CA 1
ATOM 1404 C C . ALA A 1 192 ? -2.911 0.422 22.360 1.00 87.81 192 ALA A C 1
ATOM 1406 O O . ALA A 1 192 ? -2.442 1.380 21.743 1.00 87.81 192 ALA A O 1
ATOM 1407 N N . PRO A 1 193 ? -2.980 0.484 23.695 1.00 80.56 193 PRO A N 1
ATOM 1408 C CA . PRO A 1 193 ? -2.311 1.550 24.434 1.00 80.56 193 PRO A CA 1
ATOM 1409 C C . PRO A 1 193 ? -0.799 1.488 24.177 1.00 80.56 193 PRO A C 1
ATOM 1411 O O . PRO A 1 193 ? -0.212 0.402 24.144 1.00 80.56 193 PRO A O 1
ATOM 1414 N N . VAL A 1 194 ? -0.160 2.643 23.961 1.00 69.44 194 VAL A N 1
ATOM 1415 C CA . VAL A 1 194 ? 1.305 2.717 23.888 1.00 69.44 194 VAL A CA 1
ATOM 1416 C C . VAL A 1 194 ? 1.826 2.318 25.263 1.00 69.44 194 VAL A C 1
ATOM 1418 O O . VAL A 1 194 ? 1.599 3.019 26.248 1.00 69.44 194 VAL A O 1
ATOM 1421 N N . ARG A 1 195 ? 2.471 1.154 25.358 1.00 64.56 195 ARG A N 1
ATOM 1422 C CA . ARG A 1 195 ? 3.171 0.782 26.585 1.00 64.56 195 ARG A CA 1
ATOM 1423 C C . ARG A 1 195 ? 4.377 1.701 26.679 1.00 64.56 195 ARG A C 1
ATOM 1425 O O . ARG A 1 195 ? 5.311 1.545 25.896 1.00 64.56 195 ARG A O 1
ATOM 1432 N N . GLU A 1 196 ? 4.343 2.663 27.601 1.00 55.47 196 GLU A N 1
ATOM 1433 C CA . GLU A 1 196 ? 5.559 3.388 27.958 1.00 55.47 196 GLU A CA 1
ATOM 1434 C C . GLU A 1 196 ? 6.640 2.349 28.275 1.00 55.47 196 GLU A C 1
ATOM 1436 O O . GLU A 1 196 ? 6.358 1.377 28.992 1.00 55.47 196 GLU A O 1
ATOM 1441 N N . PRO A 1 197 ? 7.865 2.503 27.745 1.00 57.44 197 PRO A N 1
ATOM 1442 C CA . PRO A 1 197 ? 8.966 1.704 28.234 1.00 57.44 197 PRO A CA 1
ATOM 1443 C C . PRO A 1 197 ? 9.031 1.959 29.736 1.00 57.44 197 PRO A C 1
ATOM 1445 O O . PRO A 1 197 ? 9.234 3.095 30.168 1.00 57.44 197 PRO A O 1
ATOM 1448 N N . VAL A 1 198 ? 8.792 0.910 30.528 1.00 56.44 198 VAL A N 1
ATOM 1449 C CA . VAL A 1 198 ? 8.969 0.950 31.977 1.00 56.44 198 VAL A CA 1
ATOM 1450 C C . VAL A 1 198 ? 10.354 1.535 32.189 1.00 56.44 198 VAL A C 1
ATOM 1452 O O . VAL A 1 198 ? 11.344 0.894 31.830 1.00 56.44 198 VAL A O 1
ATOM 1455 N N . ARG A 1 199 ? 10.435 2.777 32.693 1.00 56.31 199 ARG A N 1
ATOM 1456 C CA . ARG A 1 199 ? 11.716 3.368 33.076 1.00 56.31 199 ARG A CA 1
ATOM 1457 C C . ARG A 1 199 ? 12.352 2.352 34.003 1.00 56.31 199 ARG A C 1
ATOM 1459 O O . ARG A 1 199 ? 11.825 2.114 35.091 1.00 56.31 199 ARG A O 1
ATOM 1466 N N . ALA A 1 200 ? 13.432 1.721 33.547 1.00 58.47 200 ALA A N 1
ATOM 1467 C CA . ALA A 1 200 ? 14.213 0.848 34.395 1.00 58.47 200 ALA A CA 1
ATOM 1468 C C . ALA A 1 200 ? 14.502 1.651 35.661 1.00 58.47 200 ALA A C 1
ATOM 1470 O O . ALA A 1 200 ? 15.043 2.760 35.579 1.00 58.47 200 ALA A O 1
ATOM 1471 N N . ALA A 1 201 ? 14.035 1.145 36.805 1.00 53.56 201 ALA A N 1
ATOM 1472 C CA . ALA A 1 201 ? 14.292 1.791 38.075 1.00 53.56 201 ALA A CA 1
ATOM 1473 C C . ALA A 1 201 ? 15.806 2.039 38.137 1.00 53.56 201 ALA A C 1
ATOM 1475 O O . ALA A 1 201 ? 16.569 1.105 37.860 1.00 53.56 201 ALA A O 1
ATOM 1476 N N . PRO A 1 202 ? 16.258 3.276 38.414 1.00 53.72 202 PRO A N 1
ATOM 1477 C CA . PRO A 1 202 ? 17.681 3.549 38.491 1.00 53.72 202 PRO A CA 1
ATOM 1478 C C . PRO A 1 202 ? 18.298 2.522 39.445 1.00 53.72 202 PRO A C 1
ATOM 1480 O O . PRO A 1 202 ? 17.704 2.265 40.500 1.00 53.72 202 PRO A O 1
ATOM 1483 N N . PRO A 1 203 ? 19.433 1.893 39.082 1.00 53.84 203 PRO A N 1
ATOM 1484 C CA . PRO A 1 203 ? 20.033 0.864 39.915 1.00 53.84 203 PRO A CA 1
ATOM 1485 C C . PRO A 1 203 ? 20.171 1.431 41.321 1.00 53.84 203 PRO A C 1
ATOM 1487 O O . PRO A 1 203 ? 20.717 2.525 41.500 1.00 53.84 203 PRO A O 1
ATOM 1490 N N . ALA A 1 204 ? 19.602 0.724 42.302 1.00 55.97 204 ALA A N 1
ATOM 1491 C CA . ALA A 1 204 ? 19.596 1.159 43.687 1.00 55.97 204 ALA A CA 1
ATOM 1492 C C . ALA A 1 204 ? 21.027 1.550 44.067 1.00 55.97 204 ALA A C 1
ATOM 1494 O O . ALA A 1 204 ? 21.920 0.699 44.112 1.00 55.97 204 ALA A O 1
ATOM 1495 N N . ARG A 1 205 ? 21.268 2.851 44.289 1.00 55.41 205 ARG A N 1
ATOM 1496 C CA . ARG A 1 205 ? 22.566 3.344 44.751 1.00 55.41 205 ARG A CA 1
ATOM 1497 C C . ARG A 1 205 ? 22.836 2.669 46.089 1.00 55.41 205 ARG A C 1
ATOM 1499 O O . ARG A 1 205 ? 22.318 3.088 47.123 1.00 55.41 205 ARG A O 1
ATOM 1506 N N . ARG A 1 206 ? 23.652 1.613 46.067 1.00 52.38 206 ARG A N 1
ATOM 1507 C CA . ARG A 1 206 ? 24.211 0.980 47.259 1.00 52.38 206 ARG A CA 1
ATOM 1508 C C . ARG A 1 206 ? 24.996 2.075 47.979 1.00 52.38 206 ARG A C 1
ATOM 1510 O O . ARG A 1 206 ? 26.104 2.414 47.569 1.00 52.38 206 ARG A O 1
ATOM 1517 N N . ARG A 1 207 ? 24.404 2.681 49.014 1.00 47.31 207 ARG A N 1
ATOM 1518 C CA . ARG A 1 207 ? 25.103 3.614 49.902 1.00 47.31 207 ARG A CA 1
ATOM 1519 C C . ARG A 1 207 ? 26.224 2.831 50.583 1.00 47.31 207 ARG A C 1
ATOM 1521 O O . ARG A 1 207 ? 26.002 2.185 51.603 1.00 47.31 207 ARG A O 1
ATOM 1528 N N . ARG A 1 208 ? 27.429 2.856 50.008 1.00 47.84 208 ARG A N 1
ATOM 1529 C CA . ARG A 1 208 ? 28.642 2.498 50.741 1.00 47.84 208 ARG A CA 1
ATOM 1530 C C . ARG A 1 208 ? 28.807 3.567 51.816 1.00 47.84 208 ARG A C 1
ATOM 1532 O O . ARG A 1 208 ? 29.079 4.722 51.505 1.00 47.84 208 ARG A O 1
ATOM 1539 N N . ARG A 1 209 ? 28.551 3.192 53.071 1.00 40.91 209 ARG A N 1
ATOM 1540 C CA . ARG A 1 209 ? 28.949 3.983 54.235 1.00 40.91 209 ARG A CA 1
ATOM 1541 C C . ARG A 1 209 ? 30.475 4.027 54.216 1.00 40.91 209 ARG A C 1
ATOM 1543 O O . ARG A 1 209 ? 31.110 3.025 54.519 1.00 40.91 209 ARG A O 1
ATOM 1550 N N . PHE A 1 210 ? 31.043 5.149 53.793 1.00 37.06 210 PHE A N 1
ATOM 1551 C CA . PHE A 1 210 ? 32.438 5.451 54.069 1.00 37.06 210 PHE A CA 1
ATOM 1552 C C . PHE A 1 210 ? 32.486 6.127 55.434 1.00 37.06 210 PHE A C 1
ATOM 1554 O O . PHE A 1 210 ? 32.025 7.254 55.600 1.00 37.06 210 PHE A O 1
ATOM 1561 N N . THR A 1 211 ? 32.998 5.404 56.420 1.00 39.97 211 THR A N 1
ATOM 1562 C CA . THR A 1 211 ? 33.519 5.982 57.655 1.00 39.97 211 THR A CA 1
ATOM 1563 C C . THR A 1 211 ? 34.844 6.639 57.282 1.00 39.97 211 THR A C 1
ATOM 1565 O O . THR A 1 211 ? 35.811 5.939 56.996 1.00 39.97 211 THR A O 1
ATOM 1568 N N . VAL A 1 212 ? 34.888 7.969 57.214 1.00 38.16 212 VAL A N 1
ATOM 1569 C CA . VAL A 1 212 ? 36.151 8.708 57.092 1.00 38.16 212 VAL A CA 1
ATOM 1570 C C . VAL A 1 212 ? 36.424 9.336 58.448 1.00 38.16 212 VAL A C 1
ATOM 1572 O O . VAL A 1 212 ? 35.670 10.189 58.911 1.00 38.16 212 VAL A O 1
ATOM 1575 N N . GLY A 1 213 ? 37.463 8.821 59.105 1.00 32.03 213 GLY A N 1
ATOM 1576 C CA . GLY A 1 213 ? 38.014 9.373 60.331 1.00 32.03 213 GLY A CA 1
ATOM 1577 C C . GLY A 1 213 ? 38.664 10.730 60.078 1.00 32.03 213 GLY A C 1
ATOM 1578 O O . GLY A 1 213 ? 39.258 10.972 59.030 1.00 32.03 213 GLY A O 1
ATOM 1579 N N . SER A 1 214 ? 38.516 11.611 61.060 1.00 35.31 214 SER A N 1
ATOM 1580 C CA . SER A 1 214 ? 39.095 12.947 61.107 1.00 35.31 214 SER A CA 1
ATOM 1581 C C . SER A 1 214 ? 40.626 12.924 61.112 1.00 35.31 214 SER A C 1
ATOM 1583 O O . SER A 1 214 ? 41.219 12.259 61.956 1.00 35.31 214 SER A O 1
ATOM 1585 N N . ALA A 1 215 ? 41.248 13.745 60.259 1.00 35.28 215 ALA A N 1
ATOM 1586 C CA . ALA A 1 215 ? 42.590 14.297 60.469 1.00 35.28 215 ALA A CA 1
ATOM 1587 C C . ALA A 1 215 ? 42.775 15.621 59.684 1.00 35.28 215 ALA A C 1
ATOM 1589 O O . ALA A 1 215 ? 43.015 15.619 58.485 1.00 35.28 215 ALA A O 1
ATOM 1590 N N . VAL A 1 216 ? 42.537 16.734 60.393 1.00 34.22 216 VAL A N 1
ATOM 1591 C CA . VAL A 1 216 ? 43.382 17.944 60.569 1.00 34.22 216 VAL A CA 1
ATOM 1592 C C . VAL A 1 216 ? 44.115 18.595 59.365 1.00 34.22 216 VAL A C 1
ATOM 1594 O O . VAL A 1 216 ? 44.996 17.976 58.788 1.00 34.22 216 VAL A O 1
ATOM 1597 N N . LEU A 1 217 ? 43.790 19.898 59.158 1.00 31.34 217 LEU A N 1
ATOM 1598 C CA . LEU A 1 217 ? 44.563 21.111 58.732 1.00 31.34 217 LEU A CA 1
ATOM 1599 C C . LEU A 1 217 ? 45.619 21.010 57.594 1.00 31.34 217 LEU A C 1
ATOM 1601 O O . LEU A 1 217 ? 46.374 20.060 57.533 1.00 31.34 217 LEU A O 1
ATOM 1605 N N . ALA A 1 218 ? 45.892 22.004 56.734 1.00 30.55 218 ALA A N 1
ATOM 1606 C CA . ALA A 1 218 ? 45.466 23.396 56.536 1.00 30.55 218 ALA A CA 1
ATOM 1607 C C . ALA A 1 218 ? 46.110 23.958 55.235 1.00 30.55 218 ALA A C 1
ATOM 1609 O O . ALA A 1 218 ? 46.987 23.326 54.655 1.00 30.55 218 ALA A O 1
ATOM 1610 N N . VAL A 1 219 ? 45.750 25.213 54.916 1.00 32.88 219 VAL A N 1
ATOM 1611 C CA . VAL A 1 219 ? 46.534 26.270 54.225 1.00 32.88 219 VAL A CA 1
ATOM 1612 C C . VAL A 1 219 ? 46.118 26.655 52.788 1.00 32.88 219 VAL A C 1
ATOM 1614 O O . VAL A 1 219 ? 46.435 25.988 51.815 1.00 32.88 219 VAL A O 1
ATOM 1617 N N . VAL A 1 220 ? 45.422 27.805 52.741 1.00 35.19 220 VAL A N 1
ATOM 1618 C CA . VAL A 1 220 ? 45.615 29.039 51.935 1.00 35.19 220 VAL A CA 1
ATOM 1619 C C . VAL A 1 220 ? 45.992 28.936 50.449 1.00 35.19 220 VAL A C 1
ATOM 1621 O O . VAL A 1 220 ? 47.045 28.426 50.093 1.00 35.19 220 VAL A O 1
ATOM 1624 N N . GLY A 1 221 ? 45.232 29.649 49.608 1.00 31.48 221 GLY A N 1
ATOM 1625 C CA . GLY A 1 221 ? 45.723 30.147 48.320 1.00 31.48 221 GLY A CA 1
ATOM 1626 C C . GLY A 1 221 ? 44.622 30.702 47.423 1.00 31.48 221 GLY A C 1
ATOM 1627 O O . GLY A 1 221 ? 43.834 29.949 46.869 1.00 31.48 221 GLY A O 1
ATOM 1628 N N . ALA A 1 222 ? 44.565 32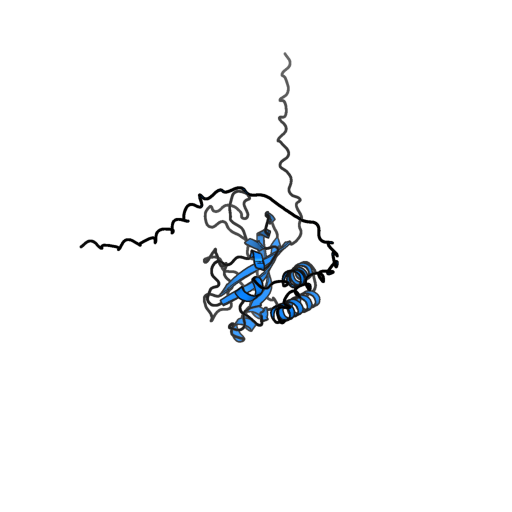.026 47.305 1.00 35.94 222 ALA A N 1
ATOM 1629 C CA . ALA A 1 222 ? 43.664 32.785 46.447 1.00 35.94 222 ALA A CA 1
ATOM 1630 C C . ALA A 1 222 ? 43.725 32.387 44.959 1.00 35.94 222 ALA A C 1
ATOM 1632 O O . ALA A 1 222 ? 44.795 32.052 44.458 1.00 35.94 222 ALA A O 1
ATOM 1633 N N . SER A 1 223 ? 42.610 32.557 44.236 1.00 37.38 223 SER A N 1
ATOM 1634 C CA . SER A 1 223 ? 42.578 33.285 42.953 1.00 37.38 223 SER A CA 1
ATOM 1635 C C . SER A 1 223 ? 41.145 33.487 42.450 1.00 37.38 223 SER A C 1
ATOM 1637 O O . SER A 1 223 ? 40.385 32.545 42.245 1.00 37.38 223 SER A O 1
ATOM 1639 N N . VAL A 1 224 ? 40.805 34.763 42.287 1.00 40.69 224 VAL A N 1
ATOM 1640 C CA . VAL A 1 224 ? 39.633 35.310 41.592 1.00 40.69 224 VAL A CA 1
ATOM 1641 C C . VAL A 1 224 ? 39.933 35.331 40.079 1.00 40.69 224 VAL A C 1
ATOM 1643 O O . VAL A 1 224 ? 41.108 35.384 39.724 1.00 40.69 224 VAL A O 1
ATOM 1646 N N . LEU A 1 225 ? 38.882 35.417 39.239 1.00 39.06 225 LEU A N 1
ATOM 1647 C CA . LEU A 1 225 ? 38.870 35.768 37.793 1.00 39.06 225 LEU A CA 1
ATOM 1648 C C . LEU A 1 225 ? 39.144 34.563 36.851 1.00 39.06 225 LEU A C 1
ATOM 1650 O O . LEU A 1 225 ? 40.125 33.865 37.034 1.00 39.06 2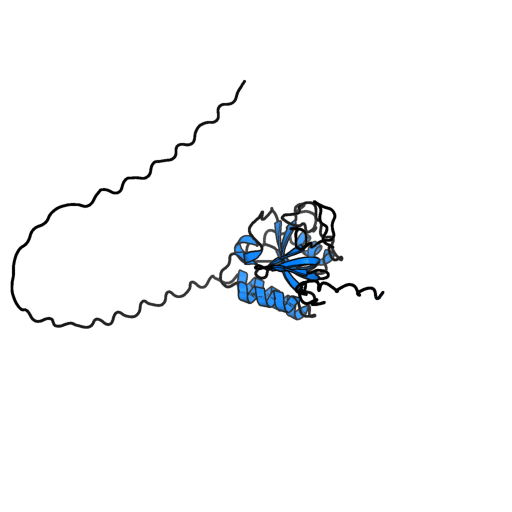25 LEU A O 1
ATOM 1654 N N . LEU A 1 226 ? 38.369 34.203 35.816 1.00 39.50 226 LEU A N 1
ATOM 1655 C CA . LEU A 1 226 ? 37.330 34.865 35.018 1.00 39.50 226 LEU A CA 1
ATOM 1656 C C . LEU A 1 226 ? 36.335 33.828 34.449 1.00 39.50 226 LEU A C 1
ATOM 1658 O O . LEU A 1 226 ? 36.750 32.822 33.879 1.00 39.50 226 LEU A O 1
ATOM 1662 N N . LEU A 1 227 ? 35.035 34.128 34.489 1.00 44.00 227 LEU A N 1
ATOM 1663 C CA . LEU A 1 227 ? 34.040 33.570 33.565 1.00 44.00 227 LEU A CA 1
ATOM 1664 C C . LEU A 1 227 ? 33.579 34.717 32.651 1.00 44.00 227 LEU A C 1
ATOM 1666 O O . LEU A 1 227 ? 33.123 35.733 33.181 1.00 44.00 227 LEU A O 1
ATOM 1670 N N . PRO A 1 228 ? 33.687 34.614 31.315 1.00 45.88 228 PRO A N 1
ATOM 1671 C CA . PRO A 1 228 ? 33.033 35.567 30.430 1.00 45.88 228 PRO A CA 1
ATOM 1672 C C . PRO A 1 228 ? 31.511 35.313 30.395 1.00 45.88 228 PRO A C 1
ATOM 1674 O O . PRO A 1 228 ? 31.078 34.160 30.487 1.00 45.88 228 PRO A O 1
ATOM 1677 N N . PRO A 1 229 ? 30.680 36.363 30.253 1.00 55.31 229 PRO A N 1
ATOM 1678 C CA . PRO A 1 229 ? 29.238 36.213 30.103 1.00 55.31 229 PRO A CA 1
ATOM 1679 C C . PRO A 1 229 ? 28.886 35.608 28.736 1.00 55.31 229 PRO A C 1
ATOM 1681 O O . PRO A 1 229 ? 29.423 36.005 27.703 1.00 55.31 229 PRO A O 1
ATOM 1684 N N . VAL A 1 230 ? 27.950 34.657 28.737 1.00 50.56 230 VAL A N 1
ATOM 1685 C CA . VAL A 1 230 ? 27.336 34.101 27.525 1.00 50.56 230 VAL A CA 1
ATOM 1686 C C . VAL A 1 230 ? 26.532 35.205 26.836 1.00 50.56 230 VAL A C 1
ATOM 1688 O O . VAL A 1 230 ? 25.578 35.736 27.404 1.00 50.56 230 VAL A O 1
ATOM 1691 N N . ALA A 1 231 ? 26.938 35.558 25.618 1.00 51.66 231 ALA A N 1
ATOM 1692 C CA . ALA A 1 231 ? 26.226 36.493 24.760 1.00 51.66 231 ALA A CA 1
ATOM 1693 C C . ALA A 1 231 ? 24.869 35.908 24.333 1.00 51.66 231 ALA A C 1
ATOM 1695 O O . ALA A 1 231 ? 24.780 34.770 23.871 1.00 51.66 231 ALA A O 1
ATOM 1696 N N . ALA A 1 232 ? 23.817 36.710 24.492 1.00 52.62 232 ALA A N 1
ATOM 1697 C CA . ALA A 1 232 ? 22.482 36.431 23.987 1.00 52.62 232 ALA A CA 1
ATOM 1698 C C . ALA A 1 232 ? 22.481 36.403 22.448 1.00 52.62 232 ALA A C 1
ATOM 1700 O O . ALA A 1 232 ? 23.062 37.275 21.801 1.00 52.62 232 ALA A O 1
ATOM 1701 N N . ALA A 1 233 ? 21.817 35.403 21.865 1.00 54.34 233 ALA A N 1
ATOM 1702 C CA . ALA A 1 233 ? 21.616 35.305 20.424 1.00 54.34 233 ALA A CA 1
ATOM 1703 C C . ALA A 1 233 ? 20.674 36.423 19.919 1.00 54.34 233 ALA A C 1
ATOM 1705 O O . ALA A 1 233 ? 19.686 36.729 20.594 1.00 54.34 233 ALA A O 1
ATOM 1706 N N . PRO A 1 234 ? 20.939 37.030 18.747 1.00 52.66 234 PRO A N 1
ATOM 1707 C CA . PRO A 1 234 ? 20.089 38.075 18.195 1.00 52.66 234 PRO A CA 1
ATOM 1708 C C . PRO A 1 234 ? 18.785 37.514 17.611 1.00 52.66 234 PRO A C 1
ATOM 1710 O O . PRO A 1 234 ? 18.763 36.510 16.900 1.00 52.66 234 PRO A O 1
ATOM 1713 N N . VAL A 1 235 ? 17.700 38.229 17.905 1.00 53.09 235 VAL A N 1
ATOM 1714 C CA . VAL A 1 235 ? 16.371 38.084 17.306 1.00 53.09 235 VAL A CA 1
ATOM 1715 C C . VAL A 1 235 ? 16.461 38.409 15.813 1.00 53.09 235 VAL A C 1
ATOM 1717 O O . VAL A 1 235 ? 16.894 39.496 15.436 1.00 53.09 235 VAL A O 1
ATOM 1720 N N . VAL A 1 236 ? 16.056 37.466 14.961 1.00 51.69 236 VAL A N 1
ATOM 1721 C CA . VAL A 1 236 ? 15.938 37.679 13.513 1.00 51.69 236 VAL A CA 1
ATOM 1722 C C . VAL A 1 236 ? 14.621 38.396 13.232 1.00 51.69 236 VAL A C 1
ATOM 1724 O O . VAL A 1 236 ? 13.542 37.831 13.399 1.00 51.69 236 VAL A O 1
ATOM 1727 N N . THR A 1 237 ? 14.721 39.650 12.801 1.00 48.22 237 THR A N 1
ATOM 1728 C CA . THR A 1 237 ? 13.599 40.467 12.333 1.00 48.22 237 THR A CA 1
ATOM 1729 C C . THR A 1 237 ? 13.380 40.215 10.838 1.00 48.22 237 THR A C 1
ATOM 1731 O O . THR A 1 237 ? 14.272 40.451 10.027 1.00 48.22 237 THR A O 1
ATOM 1734 N N . THR A 1 238 ? 12.195 39.739 10.459 1.00 54.41 238 THR A N 1
ATOM 1735 C CA . THR A 1 238 ? 11.746 39.602 9.061 1.00 54.41 238 THR A CA 1
ATOM 1736 C C . THR A 1 238 ? 11.578 40.968 8.381 1.00 54.41 238 THR A C 1
ATOM 1738 O O . THR A 1 238 ? 10.907 41.832 8.953 1.00 54.41 238 THR A O 1
ATOM 1741 N N . PRO A 1 239 ? 12.092 41.179 7.154 1.00 53.69 239 PRO A N 1
ATOM 1742 C CA . PRO A 1 239 ? 11.775 42.367 6.370 1.00 53.69 239 PRO A CA 1
ATOM 1743 C C . PRO A 1 239 ? 10.398 42.266 5.691 1.00 53.69 239 PRO A C 1
ATOM 1745 O O . PRO A 1 239 ? 10.000 41.226 5.168 1.00 53.69 239 PRO A O 1
ATOM 1748 N N . GLN A 1 240 ? 9.689 43.394 5.732 1.00 47.47 240 GLN A N 1
ATOM 1749 C CA . GLN A 1 240 ? 8.390 43.666 5.119 1.00 47.47 240 GLN A CA 1
ATOM 1750 C C . GLN A 1 240 ? 8.470 43.696 3.584 1.00 47.47 240 GLN A C 1
ATOM 1752 O O . GLN A 1 240 ? 9.413 44.236 3.007 1.00 47.47 240 GLN A O 1
ATOM 1757 N N . VAL A 1 241 ? 7.439 43.147 2.941 1.00 51.28 241 VAL A N 1
ATOM 1758 C CA . VAL A 1 241 ? 7.212 43.177 1.490 1.00 51.28 241 VAL A CA 1
ATOM 1759 C C . VAL A 1 241 ? 6.624 44.536 1.102 1.00 51.28 241 VAL A C 1
ATOM 1761 O O . VAL A 1 241 ? 5.606 44.944 1.654 1.00 51.28 241 VAL A O 1
ATOM 1764 N N . VAL A 1 242 ? 7.242 45.217 0.136 1.00 58.50 242 VAL A N 1
ATOM 1765 C CA . VAL A 1 242 ? 6.696 46.420 -0.510 1.00 58.50 242 VAL A CA 1
ATOM 1766 C C . VAL A 1 242 ? 6.218 46.032 -1.911 1.00 58.50 242 VAL A C 1
ATOM 1768 O O . VAL A 1 242 ? 6.996 45.500 -2.701 1.00 58.50 242 VAL A O 1
ATOM 1771 N N . SER A 1 243 ? 4.942 46.280 -2.210 1.00 46.34 243 SER A N 1
ATOM 1772 C CA . SER A 1 243 ? 4.355 46.126 -3.549 1.00 46.34 243 SER A CA 1
ATOM 1773 C C . SER A 1 243 ? 4.603 47.377 -4.409 1.00 46.34 243 SER A C 1
ATOM 1775 O O . SER A 1 243 ? 4.509 48.485 -3.878 1.00 46.34 243 SER A O 1
ATOM 1777 N N . PRO A 1 244 ? 4.887 47.236 -5.716 1.00 64.38 244 PRO A N 1
ATOM 1778 C CA . PRO A 1 244 ? 4.965 48.359 -6.652 1.00 64.38 244 PRO A CA 1
ATOM 1779 C C . PRO A 1 244 ? 3.601 48.684 -7.314 1.00 64.38 244 PRO A C 1
ATOM 1781 O O . PRO A 1 244 ? 2.683 47.866 -7.211 1.00 64.38 244 PRO A O 1
ATOM 1784 N N . PRO A 1 245 ? 3.473 49.882 -7.930 1.00 66.50 245 PRO A N 1
ATOM 1785 C CA . PRO A 1 245 ? 2.207 50.494 -8.363 1.00 66.50 245 PRO A CA 1
ATOM 1786 C C . PRO A 1 245 ? 1.549 49.862 -9.594 1.00 66.50 245 PRO A C 1
ATOM 1788 O O . PRO A 1 245 ? 2.275 49.298 -10.444 1.00 66.50 245 PRO A O 1
#